Protein AF-C5LPF8-F1 (afdb_monomer_lite)

Foldseek 3Di:
DLLVLVVLLVVLLVLLCVLAPPLLSLLLLLLLLLLLVVCCCVPVVDDDDPVVVVVSVVSVVSNVVSLVVRQVCQVVDPDRHDNVSNVSSSVSSNVSSNSNSVSQSVLLVCLVVVPDPLVVVLVVSVVVNCCCCVPPVQVVQQVDADDDPPRGNDDPVVVVVVCVPDPVVVVVVVVVVVVVSVLSSVLSVCCNVPRSSVSSVVSSVVSVVVVVVVVVD

pLDDT: mean 88.07, std 5.75, range [65.06, 95.81]

InterPro domains:
  IPR009262 Solute carrier family 35 member SLC35F1/F2/F6 [PF06027] (18-142)
  IPR037185 Multidrug transporter EmrE superfamily [SSF103481] (3-69)

Radius of gyration: 18.83 Å; chains: 1; bounding box: 44×42×44 Å

Structure (mmCIF, N/CA/C/O backbone):
data_AF-C5LPF8-F1
#
_entry.id   AF-C5LPF8-F1
#
loop_
_atom_site.group_PDB
_atom_site.id
_atom_site.type_symbol
_atom_site.label_atom_id
_atom_site.label_alt_id
_atom_site.label_comp_id
_atom_site.label_asym_id
_atom_site.label_entity_id
_atom_site.label_seq_id
_atom_site.pdbx_PDB_ins_code
_atom_site.Cartn_x
_atom_site.Cartn_y
_atom_site.Cartn_z
_atom_site.occupancy
_atom_site.B_iso_or_equiv
_atom_site.auth_seq_id
_atom_site.auth_comp_id
_atom_site.auth_asym_id
_atom_site.auth_atom_id
_atom_site.pdbx_PDB_model_num
ATOM 1 N N . MET A 1 1 ? -11.481 -12.524 1.546 1.00 65.06 1 MET A N 1
ATOM 2 C CA . MET A 1 1 ? -12.013 -11.224 1.073 1.00 65.06 1 MET A CA 1
ATOM 3 C C . MET A 1 1 ? -10.963 -10.129 1.206 1.00 65.06 1 MET A C 1
ATOM 5 O O . MET A 1 1 ? -10.699 -9.478 0.208 1.00 65.06 1 MET A O 1
ATOM 9 N N . SER A 1 2 ? -10.314 -9.979 2.368 1.00 78.88 2 SER A N 1
ATOM 10 C CA . SER A 1 2 ? -9.193 -9.042 2.568 1.00 78.88 2 SER A CA 1
ATOM 11 C C . SER A 1 2 ? -8.039 -9.249 1.577 1.00 78.88 2 SER A C 1
ATOM 13 O O . SER A 1 2 ? -7.636 -8.294 0.930 1.00 78.88 2 SER A O 1
ATOM 15 N N . VAL A 1 3 ? -7.625 -10.498 1.331 1.00 85.81 3 VAL A N 1
ATOM 16 C CA . VAL A 1 3 ? -6.571 -10.838 0.344 1.00 85.81 3 VAL A CA 1
ATOM 17 C C . VAL A 1 3 ? -6.866 -10.313 -1.062 1.00 85.81 3 VAL A C 1
ATOM 19 O O . VAL A 1 3 ? -5.977 -9.839 -1.757 1.00 85.81 3 VAL A O 1
ATOM 22 N N . CYS A 1 4 ? -8.124 -10.380 -1.503 1.00 85.69 4 CYS A N 1
ATOM 23 C CA . CYS A 1 4 ? -8.496 -9.887 -2.827 1.00 85.69 4 CYS A CA 1
ATOM 24 C C . CYS A 1 4 ? -8.346 -8.363 -2.905 1.00 85.69 4 CYS A C 1
ATOM 26 O O . CYS A 1 4 ? -7.908 -7.849 -3.929 1.00 85.69 4 CYS A O 1
ATOM 28 N N . PHE A 1 5 ? -8.691 -7.649 -1.829 1.00 87.81 5 PHE A N 1
ATOM 29 C CA . PHE A 1 5 ? -8.489 -6.205 -1.759 1.00 87.81 5 PHE A CA 1
ATOM 30 C C . PHE A 1 5 ? -7.004 -5.844 -1.718 1.00 87.81 5 PHE A C 1
ATOM 32 O O . PHE A 1 5 ? -6.601 -4.949 -2.453 1.00 87.81 5 PHE A O 1
ATOM 39 N N . ASP A 1 6 ? -6.190 -6.572 -0.955 1.00 87.94 6 ASP A N 1
ATOM 40 C CA . ASP A 1 6 ? -4.742 -6.345 -0.902 1.00 87.94 6 ASP A CA 1
ATOM 41 C C . ASP A 1 6 ? -4.089 -6.528 -2.283 1.00 87.94 6 ASP A C 1
ATOM 43 O O . ASP A 1 6 ? -3.411 -5.634 -2.791 1.00 87.94 6 ASP A O 1
ATOM 47 N N . LEU A 1 7 ? -4.389 -7.631 -2.977 1.00 88.06 7 LEU A N 1
ATOM 48 C CA . LEU A 1 7 ? -3.841 -7.911 -4.310 1.00 88.06 7 LEU A CA 1
ATOM 49 C C . LEU A 1 7 ? -4.291 -6.892 -5.365 1.00 88.06 7 LEU A C 1
ATOM 51 O O . LEU A 1 7 ? -3.482 -6.425 -6.166 1.00 88.06 7 LEU A O 1
ATOM 55 N N . VAL A 1 8 ? -5.572 -6.513 -5.376 1.00 90.75 8 VAL A N 1
ATOM 56 C CA . VAL A 1 8 ? -6.082 -5.505 -6.321 1.00 90.75 8 VAL A CA 1
ATOM 57 C C . VAL A 1 8 ? -5.502 -4.126 -6.002 1.00 90.75 8 VAL A C 1
ATOM 59 O O . VAL A 1 8 ? -5.077 -3.403 -6.905 1.00 90.75 8 VAL A O 1
ATOM 62 N N . GLY A 1 9 ? -5.440 -3.766 -4.719 1.00 90.69 9 GLY A N 1
ATOM 63 C CA . GLY A 1 9 ? -4.891 -2.501 -4.250 1.00 90.69 9 GLY A CA 1
ATOM 64 C C . GLY A 1 9 ? -3.405 -2.359 -4.572 1.00 90.69 9 GLY A C 1
ATOM 65 O O . GLY A 1 9 ? -2.981 -1.316 -5.069 1.00 90.69 9 GLY A O 1
ATOM 66 N N . THR A 1 10 ? -2.602 -3.394 -4.338 1.00 90.88 10 THR A N 1
ATOM 67 C CA . THR A 1 10 ? -1.170 -3.404 -4.683 1.00 90.88 10 THR A CA 1
ATOM 68 C C . THR A 1 10 ? -0.942 -3.407 -6.193 1.00 90.88 10 THR A C 1
ATOM 70 O O . THR A 1 10 ? -0.091 -2.660 -6.673 1.00 90.88 10 THR A O 1
ATOM 73 N N . SER A 1 11 ? -1.760 -4.130 -6.963 1.00 90.31 11 SER A N 1
ATOM 74 C CA . SER A 1 11 ? -1.683 -4.126 -8.431 1.00 90.31 11 SER A CA 1
ATOM 75 C C . SER A 1 11 ? -1.967 -2.741 -9.018 1.00 90.31 11 SER A C 1
ATOM 77 O O . SER A 1 11 ? -1.211 -2.250 -9.854 1.00 90.31 11 SER A O 1
ATOM 79 N N . PHE A 1 12 ? -3.018 -2.056 -8.554 1.00 92.19 12 PHE A N 1
ATOM 80 C CA . PHE A 1 12 ? -3.325 -0.696 -9.016 1.00 92.19 12 PHE A CA 1
ATOM 81 C C . PHE A 1 12 ? -2.246 0.310 -8.598 1.00 92.19 12 PHE A C 1
ATOM 83 O O . PHE A 1 12 ? -1.919 1.207 -9.373 1.00 92.19 12 PHE A O 1
ATOM 90 N N . GLN A 1 13 ? -1.647 0.141 -7.413 1.00 92.56 13 GLN A N 1
ATOM 91 C CA . GLN A 1 13 ? -0.487 0.937 -6.998 1.00 92.56 13 GLN A CA 1
ATOM 92 C C . GLN A 1 13 ? 0.707 0.728 -7.933 1.00 92.56 13 GLN A C 1
ATOM 94 O O . GLN A 1 13 ? 1.330 1.709 -8.330 1.00 92.56 13 GLN A O 1
ATOM 99 N N . ALA A 1 14 ? 1.005 -0.521 -8.303 1.00 90.62 14 ALA A N 1
ATOM 100 C CA . ALA A 1 14 ? 2.101 -0.844 -9.212 1.00 90.62 14 ALA A CA 1
ATOM 101 C C . ALA A 1 14 ? 1.888 -0.213 -10.595 1.00 90.62 14 ALA A C 1
ATOM 103 O O . ALA A 1 14 ? 2.786 0.448 -11.111 1.00 90.62 14 ALA A O 1
ATOM 104 N N . VAL A 1 15 ? 0.677 -0.319 -11.154 1.00 90.75 15 VAL A N 1
ATOM 105 C CA . VAL A 1 15 ? 0.322 0.337 -12.424 1.00 90.75 15 VAL A CA 1
ATOM 106 C C . VAL A 1 15 ? 0.439 1.860 -12.308 1.00 90.75 15 VAL A C 1
ATOM 108 O O . VAL A 1 15 ? 1.009 2.504 -13.184 1.00 90.75 15 VAL A O 1
ATOM 111 N N . GLY A 1 16 ? -0.051 2.449 -11.215 1.00 89.19 16 GLY A N 1
ATOM 112 C CA . GLY A 1 16 ? 0.030 3.891 -10.986 1.00 89.19 16 GLY A CA 1
ATOM 113 C C . GLY A 1 16 ? 1.467 4.415 -10.905 1.00 89.19 16 GLY A C 1
ATOM 114 O O . GLY A 1 16 ? 1.767 5.464 -11.477 1.00 89.19 16 GLY A O 1
ATOM 115 N N . LEU A 1 17 ? 2.362 3.663 -10.258 1.00 90.56 17 LEU A N 1
ATOM 116 C CA . LEU A 1 17 ? 3.783 3.994 -10.125 1.00 90.56 17 LEU A CA 1
ATOM 117 C C . LEU A 1 17 ? 4.520 4.028 -11.474 1.00 90.56 17 LEU A C 1
ATOM 119 O O . LEU A 1 17 ? 5.455 4.802 -11.626 1.00 90.56 17 LEU A O 1
ATOM 123 N N . VAL A 1 18 ? 4.098 3.237 -12.466 1.00 89.25 18 VAL A N 1
ATOM 124 C CA . VAL A 1 18 ? 4.723 3.245 -13.804 1.00 89.25 18 VAL A CA 1
ATOM 125 C C . VAL A 1 18 ? 4.490 4.571 -14.535 1.00 89.25 18 VAL A C 1
ATOM 127 O O . VAL A 1 18 ? 5.350 5.014 -15.292 1.00 89.25 18 VAL A O 1
ATOM 130 N N . TYR A 1 19 ? 3.349 5.221 -14.296 1.00 87.75 19 TYR A N 1
ATOM 131 C CA . TYR A 1 19 ? 2.957 6.459 -14.981 1.00 87.75 19 TYR A CA 1
ATOM 132 C C . TYR A 1 19 ? 3.150 7.721 -14.138 1.00 87.75 19 TYR A C 1
ATOM 134 O O . TYR A 1 19 ? 2.775 8.815 -14.567 1.00 87.75 19 TYR A O 1
ATOM 142 N N . THR A 1 20 ? 3.687 7.588 -12.922 1.00 88.38 20 THR A N 1
ATOM 143 C CA . THR A 1 20 ? 3.900 8.724 -12.029 1.00 88.38 20 THR A CA 1
ATOM 144 C C . THR A 1 20 ? 5.276 8.705 -11.377 1.00 88.38 20 THR A C 1
ATOM 146 O O . THR A 1 20 ? 5.862 7.653 -11.140 1.00 88.38 20 THR A O 1
ATOM 149 N N . PRO A 1 21 ? 5.799 9.884 -11.023 1.00 86.69 21 PRO A N 1
ATOM 150 C CA . PRO A 1 21 ? 7.027 9.983 -10.252 1.00 86.69 21 PRO A CA 1
ATOM 151 C C . PRO A 1 21 ? 6.873 9.349 -8.869 1.00 86.69 21 PRO A C 1
ATOM 153 O O . PRO A 1 21 ? 5.843 9.508 -8.207 1.00 86.69 21 PRO A O 1
ATOM 156 N N . VAL A 1 22 ? 7.946 8.721 -8.386 1.00 87.19 22 VAL A N 1
ATOM 157 C CA . VAL A 1 22 ? 7.983 8.025 -7.088 1.00 87.19 22 VAL A CA 1
ATOM 158 C C . VAL A 1 22 ? 7.575 8.943 -5.926 1.00 87.19 22 VAL A C 1
ATOM 160 O O . VAL A 1 22 ? 6.850 8.517 -5.028 1.00 87.19 22 VAL A O 1
ATOM 163 N N . SER A 1 23 ? 7.990 10.213 -5.946 1.00 85.88 23 SER A N 1
ATOM 164 C CA . SER A 1 23 ? 7.638 11.196 -4.912 1.00 85.88 23 SER A CA 1
ATOM 165 C C . SER A 1 23 ? 6.132 11.477 -4.865 1.00 85.88 23 SER A C 1
ATOM 167 O O . SER A 1 23 ? 5.531 11.451 -3.791 1.00 85.88 23 SER A O 1
ATOM 169 N N . VAL A 1 24 ? 5.501 11.671 -6.027 1.00 87.88 24 VAL A N 1
ATOM 170 C CA . VAL A 1 24 ? 4.052 11.896 -6.156 1.00 87.88 24 VAL A CA 1
ATOM 171 C C . VAL A 1 24 ? 3.285 10.652 -5.717 1.00 87.88 24 VAL A C 1
ATOM 173 O O . VAL A 1 24 ? 2.337 10.763 -4.941 1.00 87.88 24 VAL A O 1
ATOM 176 N N . PHE A 1 25 ? 3.732 9.464 -6.136 1.00 89.75 25 PHE A N 1
ATOM 177 C CA . PHE A 1 25 ? 3.165 8.191 -5.697 1.00 89.75 25 PHE A CA 1
ATOM 178 C C . PHE A 1 25 ? 3.147 8.069 -4.169 1.00 89.75 25 PHE A C 1
ATOM 180 O O . PHE A 1 25 ? 2.096 7.825 -3.574 1.00 89.75 25 PHE A O 1
ATOM 187 N N . GLN A 1 26 ? 4.288 8.297 -3.514 1.00 89.19 26 GLN A N 1
ATOM 188 C CA . GLN A 1 26 ? 4.397 8.191 -2.058 1.00 89.19 26 GLN A CA 1
ATOM 189 C C . GLN A 1 26 ? 3.502 9.199 -1.327 1.00 89.19 26 GLN A C 1
ATOM 191 O O . GLN A 1 26 ? 2.881 8.848 -0.322 1.00 89.19 26 GLN A O 1
ATOM 196 N N . MET A 1 27 ? 3.400 10.431 -1.833 1.00 89.12 27 MET A N 1
ATOM 197 C CA . MET A 1 27 ? 2.538 11.466 -1.256 1.00 89.12 27 MET A CA 1
ATOM 198 C C . MET A 1 27 ? 1.049 11.137 -1.415 1.00 89.12 27 MET A C 1
ATOM 200 O O . MET A 1 27 ? 0.280 11.271 -0.462 1.00 89.12 27 MET A O 1
ATOM 204 N N . LEU A 1 28 ? 0.633 10.655 -2.589 1.00 91.19 28 LEU A N 1
ATOM 205 C CA . LEU A 1 28 ? -0.766 10.323 -2.865 1.00 91.19 28 LEU A CA 1
ATOM 206 C C . LEU A 1 28 ? -1.257 9.088 -2.105 1.00 91.19 28 LEU A C 1
ATOM 208 O O . LEU A 1 28 ? -2.458 8.992 -1.832 1.00 91.19 28 LEU A O 1
ATOM 212 N N . LYS A 1 29 ? -0.359 8.195 -1.669 1.00 89.94 29 LYS A N 1
ATOM 213 C CA . LYS A 1 29 ? -0.711 7.121 -0.723 1.00 89.94 29 LYS A CA 1
ATOM 214 C C . LYS A 1 29 ? -1.290 7.653 0.592 1.00 89.94 29 LYS A C 1
ATOM 216 O O . LYS A 1 29 ? -2.126 6.984 1.186 1.00 89.94 29 LYS A O 1
ATOM 221 N N . GLY A 1 30 ? -0.968 8.887 0.993 1.00 89.44 30 GLY A N 1
ATOM 222 C CA . GLY A 1 30 ? -1.588 9.544 2.152 1.00 89.44 30 GLY A CA 1
ATOM 223 C C . GLY A 1 30 ? -3.107 9.756 2.028 1.00 89.44 30 GLY A C 1
ATOM 224 O O . GLY A 1 30 ? -3.789 9.946 3.035 1.00 89.44 30 GLY A O 1
ATOM 225 N N . SER A 1 31 ? -3.675 9.665 0.816 1.00 91.94 31 SER A N 1
ATOM 226 C CA . SER A 1 31 ? -5.131 9.738 0.603 1.00 91.94 31 SER A CA 1
ATOM 227 C C . SER A 1 31 ? -5.911 8.593 1.240 1.00 91.94 31 SER A C 1
ATOM 229 O O . SER A 1 31 ? -7.107 8.744 1.501 1.00 91.94 31 SER A O 1
ATOM 231 N N . ILE A 1 32 ? -5.236 7.497 1.599 1.00 93.19 32 ILE A N 1
ATOM 232 C CA . ILE A 1 32 ? -5.843 6.377 2.315 1.00 93.19 32 ILE A CA 1
ATOM 233 C C . ILE A 1 32 ? -6.496 6.799 3.639 1.00 93.19 32 ILE A C 1
ATOM 235 O O . ILE A 1 32 ? -7.526 6.236 4.003 1.00 93.19 32 ILE A O 1
ATOM 239 N N . ILE A 1 33 ? -5.981 7.835 4.321 1.00 92.19 33 ILE A N 1
ATOM 240 C CA . ILE A 1 33 ? -6.572 8.366 5.565 1.00 92.19 33 ILE A CA 1
ATOM 241 C C . ILE A 1 33 ? -8.001 8.865 5.320 1.00 92.19 33 ILE A C 1
ATOM 243 O O . ILE A 1 33 ? -8.894 8.611 6.128 1.00 92.19 33 ILE A O 1
ATOM 247 N N . VAL A 1 34 ? -8.229 9.564 4.204 1.00 93.12 34 VAL A N 1
ATOM 248 C CA . VAL A 1 34 ? -9.532 10.158 3.870 1.00 93.12 34 VAL A CA 1
ATOM 249 C C . VAL A 1 34 ? -10.565 9.055 3.647 1.00 93.12 34 VAL A C 1
ATOM 251 O O . VAL A 1 34 ? -11.649 9.084 4.232 1.00 93.12 34 VAL A O 1
ATOM 254 N N . PHE A 1 35 ? -10.207 8.048 2.849 1.00 93.94 35 PHE A N 1
ATOM 255 C CA . PHE A 1 35 ? -11.096 6.927 2.550 1.00 93.94 35 PHE A CA 1
ATOM 256 C C . PHE A 1 35 ? -11.311 6.020 3.764 1.00 93.94 35 PHE A C 1
ATOM 258 O O . PHE A 1 35 ? -12.444 5.631 4.032 1.00 93.94 35 PHE A O 1
ATOM 265 N N . SER A 1 36 ? -10.262 5.747 4.543 1.00 92.56 36 SER A N 1
ATOM 266 C CA . SER A 1 36 ? -10.343 4.961 5.779 1.00 92.56 36 SER A CA 1
ATOM 267 C C . SER A 1 36 ? -11.268 5.622 6.802 1.00 92.56 36 SER A C 1
ATOM 269 O O . SER A 1 36 ? -12.141 4.959 7.364 1.00 92.56 36 SER A O 1
ATOM 271 N N . ALA A 1 37 ? -11.166 6.944 6.985 1.00 91.62 37 ALA A N 1
ATOM 272 C CA . ALA A 1 37 ? -12.064 7.701 7.854 1.00 91.62 37 ALA A CA 1
ATOM 273 C C . ALA A 1 37 ? -13.527 7.627 7.380 1.00 91.62 37 ALA A C 1
ATOM 275 O O . ALA A 1 37 ? -14.413 7.312 8.177 1.00 91.62 37 ALA A O 1
ATOM 276 N N . ALA A 1 38 ? -13.783 7.856 6.087 1.00 92.00 38 ALA A N 1
ATOM 277 C CA . ALA A 1 38 ? -15.131 7.802 5.522 1.00 92.00 38 ALA A CA 1
ATOM 278 C C . ALA A 1 38 ? -15.764 6.404 5.653 1.00 92.00 38 ALA A C 1
ATOM 280 O O . ALA A 1 38 ? -16.876 6.265 6.167 1.00 92.00 38 ALA A O 1
ATOM 281 N N . LEU A 1 39 ? -15.038 5.358 5.251 1.00 91.62 39 LEU A N 1
ATOM 282 C CA . LEU A 1 39 ? -15.508 3.973 5.310 1.00 91.62 39 LEU A CA 1
ATOM 283 C C . LEU A 1 39 ? -15.703 3.496 6.756 1.00 91.62 39 LEU A C 1
ATOM 285 O O . LEU A 1 39 ? -16.691 2.824 7.045 1.00 91.62 39 LEU A O 1
ATOM 289 N N . SER A 1 40 ? -14.840 3.903 7.690 1.00 89.12 40 SER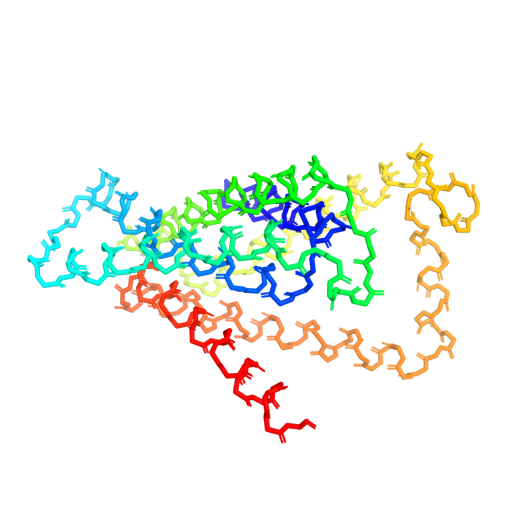 A N 1
ATOM 290 C CA . SER A 1 40 ? -14.989 3.574 9.115 1.00 89.12 40 SER A CA 1
ATOM 291 C C . SER A 1 40 ? -16.251 4.184 9.739 1.00 89.12 40 SER A C 1
ATOM 293 O O . SER A 1 40 ? -16.882 3.568 10.601 1.00 89.12 40 SER A O 1
ATOM 295 N N . VAL A 1 41 ? -16.656 5.388 9.318 1.00 89.44 41 VAL A N 1
ATOM 296 C CA . VAL A 1 41 ? -17.910 6.009 9.781 1.00 89.44 41 VAL A CA 1
ATOM 297 C C . VAL A 1 41 ? -19.126 5.284 9.201 1.00 89.44 41 VAL A C 1
ATOM 299 O O . VAL A 1 41 ? -20.094 5.055 9.924 1.00 89.44 41 VAL A O 1
ATOM 302 N N . ILE A 1 42 ? -19.075 4.889 7.926 1.00 89.81 42 ILE A N 1
ATOM 303 C CA . ILE A 1 42 ? -20.196 4.236 7.234 1.00 89.81 42 ILE A CA 1
ATOM 304 C C . ILE A 1 42 ? -20.389 2.789 7.715 1.00 89.81 42 ILE A C 1
ATOM 306 O O . ILE A 1 42 ? -21.494 2.417 8.108 1.00 89.81 42 ILE A O 1
ATOM 310 N N . PHE A 1 43 ? -19.327 1.978 7.712 1.00 88.31 43 PHE A N 1
ATOM 311 C CA . PHE A 1 43 ? -19.410 0.536 7.972 1.00 88.31 43 PHE A CA 1
ATOM 312 C C . PHE A 1 43 ? -19.317 0.179 9.457 1.00 88.31 43 PHE A C 1
ATOM 314 O O . PHE A 1 43 ? -20.096 -0.642 9.937 1.00 88.31 43 PHE A O 1
ATOM 321 N N . LEU A 1 44 ? -18.408 0.812 10.208 1.00 85.94 44 LEU A N 1
ATOM 322 C CA . LEU A 1 44 ? -18.202 0.516 11.636 1.00 85.94 44 LEU A CA 1
ATOM 323 C C . LEU A 1 44 ? -19.008 1.448 12.554 1.00 85.94 44 LEU A C 1
ATOM 325 O O . LEU A 1 44 ? -18.959 1.299 13.775 1.00 85.94 44 LEU A O 1
ATOM 329 N N . LYS A 1 45 ? -19.754 2.412 11.989 1.00 85.12 45 LYS A N 1
ATOM 330 C CA . LYS A 1 45 ? -20.577 3.394 12.723 1.00 85.12 45 LYS A CA 1
ATOM 331 C C . LYS A 1 45 ? -19.802 4.141 13.819 1.00 85.12 45 LYS A C 1
ATOM 333 O O . LYS A 1 45 ? -20.372 4.530 14.843 1.00 85.12 45 LYS A O 1
ATOM 338 N N . ARG A 1 46 ? -18.495 4.362 13.623 1.00 79.50 46 ARG A N 1
ATOM 339 C CA . ARG A 1 46 ? -17.669 5.119 14.575 1.00 79.50 46 ARG A CA 1
ATOM 340 C C . ARG A 1 46 ? -18.126 6.577 14.644 1.00 79.50 46 ARG A C 1
ATOM 342 O O . ARG A 1 46 ? -18.340 7.230 13.627 1.00 79.50 46 ARG A O 1
ATOM 349 N N . LYS A 1 47 ? -18.187 7.123 15.861 1.00 81.06 47 LYS A N 1
ATOM 350 C CA . LYS A 1 47 ? -18.376 8.563 16.082 1.00 81.06 47 LYS A CA 1
ATOM 351 C C . LYS A 1 47 ? -17.027 9.273 15.964 1.00 81.06 47 LYS A C 1
ATOM 353 O O . LYS A 1 47 ? -16.153 9.078 16.805 1.00 81.06 47 LYS A O 1
ATOM 358 N N . MET A 1 48 ? -16.854 10.094 14.929 1.00 78.44 48 MET A N 1
ATOM 359 C CA . MET A 1 48 ? -15.687 10.970 14.787 1.00 78.44 48 MET A CA 1
ATOM 360 C C . MET A 1 48 ? -15.989 12.355 15.361 1.00 78.44 48 MET A C 1
ATOM 362 O O . MET A 1 48 ? -16.987 12.979 15.007 1.00 78.44 48 MET A O 1
ATOM 366 N N . TYR A 1 49 ? -15.113 12.843 16.239 1.00 82.62 49 TYR A N 1
ATOM 367 C CA . TYR A 1 49 ? -15.207 14.196 16.783 1.00 82.62 49 TYR A CA 1
ATOM 368 C C . TYR A 1 49 ? -14.935 15.249 15.701 1.00 82.62 49 TYR A C 1
ATOM 370 O O . TYR A 1 49 ? -14.203 15.006 14.740 1.00 82.62 49 TYR A O 1
ATOM 378 N N . ARG A 1 50 ? -15.483 16.455 15.891 1.00 82.19 50 ARG A N 1
ATOM 379 C CA . ARG A 1 50 ? -15.357 17.583 14.948 1.00 82.19 50 ARG A CA 1
ATOM 380 C C . ARG A 1 50 ? -13.895 17.949 14.644 1.00 82.19 50 ARG A C 1
ATOM 382 O O . ARG A 1 50 ? -13.586 18.331 13.521 1.00 82.19 50 ARG A O 1
ATOM 389 N N . ASN A 1 51 ? -12.993 17.740 15.603 1.00 86.06 51 ASN A N 1
ATOM 390 C CA . ASN A 1 51 ? -11.556 17.977 15.437 1.00 86.06 51 ASN A CA 1
ATOM 391 C C . ASN A 1 51 ? -10.903 16.995 14.447 1.00 86.06 51 ASN A C 1
ATOM 393 O O . ASN A 1 51 ? -10.007 17.383 13.705 1.00 86.06 51 ASN A O 1
ATOM 397 N N . HIS A 1 52 ? -11.369 15.742 14.382 1.00 86.62 52 HIS A N 1
ATOM 398 C CA . HIS A 1 52 ? -10.821 14.749 13.450 1.00 86.62 52 HIS A CA 1
ATOM 399 C C . HIS A 1 52 ? -11.190 15.077 11.999 1.00 86.62 52 HIS A C 1
ATOM 401 O O . HIS A 1 52 ? -10.366 14.927 11.103 1.00 86.62 52 HIS A O 1
ATOM 407 N N . TRP A 1 53 ? -12.401 15.594 11.775 1.00 86.69 53 TRP A N 1
ATOM 408 C CA . TRP A 1 53 ? -12.827 16.072 10.458 1.00 86.69 53 TRP A CA 1
ATOM 409 C C . TRP A 1 53 ? -11.980 17.242 9.953 1.00 86.69 53 TRP A C 1
ATOM 411 O O . TRP A 1 53 ? -11.701 17.307 8.760 1.00 86.69 53 TRP A O 1
ATOM 421 N N . GLY A 1 54 ? -11.510 18.115 10.851 1.00 90.00 54 GLY A N 1
ATOM 422 C CA . GLY A 1 54 ? -10.547 19.162 10.502 1.00 90.00 54 GLY A CA 1
ATOM 423 C C . GLY A 1 54 ? -9.270 18.590 9.878 1.00 90.00 54 GLY A C 1
ATOM 424 O O . GLY A 1 54 ? -8.849 19.048 8.820 1.00 90.00 54 GLY A O 1
ATOM 425 N N . GLY A 1 55 ? -8.710 17.530 10.473 1.00 88.69 55 GLY A N 1
ATOM 426 C CA . GLY A 1 55 ? -7.545 16.828 9.923 1.00 88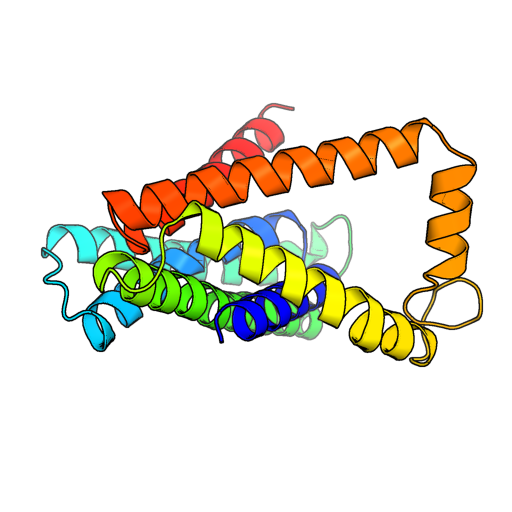.69 55 GLY A CA 1
ATOM 427 C C . GLY A 1 55 ? -7.813 16.216 8.545 1.00 88.69 55 GLY A C 1
ATOM 428 O O . GLY A 1 55 ? -7.019 16.402 7.628 1.00 88.69 55 GLY A O 1
ATOM 429 N N . VAL A 1 56 ? -8.966 15.562 8.366 1.00 89.88 56 VAL A N 1
ATOM 430 C CA . VAL A 1 56 ? -9.355 14.969 7.073 1.00 89.88 56 VAL A CA 1
ATOM 431 C C . VAL A 1 56 ? -9.472 16.037 5.978 1.00 89.88 56 VAL A C 1
ATOM 433 O O . VAL A 1 56 ? -8.979 15.828 4.872 1.00 89.88 56 VAL A O 1
ATOM 436 N N . ILE A 1 57 ? -10.061 17.199 6.277 1.00 91.69 57 ILE A N 1
ATOM 437 C CA . ILE A 1 57 ? -10.174 18.312 5.318 1.00 91.69 57 ILE A CA 1
ATOM 438 C C . ILE A 1 57 ? -8.789 18.838 4.923 1.00 91.69 57 ILE A C 1
ATOM 440 O O . ILE A 1 57 ? -8.530 19.052 3.739 1.00 91.69 57 ILE A O 1
ATOM 444 N N . ILE A 1 58 ? -7.881 18.997 5.889 1.00 92.19 58 ILE A N 1
ATOM 445 C CA . ILE A 1 58 ? -6.498 19.413 5.617 1.00 92.19 58 ILE A CA 1
ATOM 446 C C . ILE A 1 58 ? -5.799 18.397 4.701 1.00 92.19 58 ILE A C 1
ATOM 448 O O . ILE A 1 58 ? -5.147 18.802 3.738 1.00 92.19 58 ILE A O 1
ATOM 452 N N . CYS A 1 59 ? -5.981 17.092 4.934 1.00 90.81 59 CYS A N 1
ATOM 453 C CA . CYS A 1 59 ? -5.450 16.050 4.051 1.00 90.81 59 CYS A CA 1
ATOM 454 C C . CYS A 1 59 ? -5.984 16.185 2.618 1.00 90.81 59 CYS A C 1
ATOM 456 O O . CYS A 1 59 ? -5.203 16.110 1.675 1.00 90.81 59 CYS A O 1
ATOM 458 N N . VAL A 1 60 ? -7.286 16.433 2.435 1.00 92.56 60 VAL A N 1
ATOM 459 C CA . VAL A 1 60 ? -7.885 16.623 1.099 1.00 92.56 60 VAL A CA 1
ATOM 460 C C . VAL A 1 60 ? -7.273 17.825 0.373 1.00 92.56 60 VAL A C 1
ATOM 462 O O . VAL A 1 60 ? -6.941 17.722 -0.811 1.00 92.56 60 VAL A O 1
ATOM 465 N N . ILE A 1 61 ? -7.068 18.945 1.074 1.00 94.06 61 ILE A N 1
ATOM 466 C CA . ILE A 1 61 ? -6.422 20.138 0.505 1.00 94.06 61 ILE A CA 1
ATOM 467 C C . ILE A 1 61 ? -4.980 19.817 0.090 1.00 94.06 61 ILE A C 1
ATOM 469 O O . ILE A 1 61 ? -4.585 20.118 -1.036 1.00 94.06 61 ILE A O 1
ATOM 473 N N . ALA A 1 62 ? -4.211 19.157 0.962 1.00 91.12 62 ALA A N 1
ATOM 474 C CA . ALA A 1 62 ? -2.829 18.779 0.677 1.00 91.12 62 ALA A CA 1
ATOM 475 C C . ALA A 1 62 ? -2.722 17.851 -0.545 1.00 91.12 62 ALA A C 1
ATOM 477 O O . ALA A 1 62 ? -1.902 18.084 -1.429 1.00 91.12 62 ALA A O 1
ATOM 478 N N . LEU A 1 63 ? -3.588 16.841 -0.646 1.00 90.38 63 LEU A N 1
ATOM 479 C CA . LEU A 1 63 ? -3.606 15.904 -1.775 1.00 90.38 63 LEU A CA 1
ATOM 480 C C . LEU A 1 63 ? -3.994 16.586 -3.089 1.00 90.38 63 LEU A C 1
ATOM 482 O O . LEU A 1 63 ? -3.416 16.284 -4.131 1.00 90.38 63 LEU A O 1
ATOM 486 N N . SER A 1 64 ? -4.925 17.541 -3.036 1.00 91.44 64 SER A N 1
ATOM 487 C CA . SER A 1 64 ? -5.313 18.344 -4.202 1.00 91.44 64 SER A CA 1
ATOM 488 C C . SER A 1 64 ? -4.149 19.211 -4.693 1.00 91.44 64 SER A C 1
ATOM 490 O O . SER A 1 64 ? -3.927 19.331 -5.901 1.00 91.44 64 SER A O 1
ATOM 492 N N . LEU A 1 65 ? -3.365 19.769 -3.763 1.00 91.50 65 LEU A N 1
ATOM 493 C CA . LEU A 1 65 ? -2.159 20.532 -4.076 1.00 91.50 65 LEU A CA 1
ATOM 494 C C . LEU A 1 65 ? -1.078 19.644 -4.710 1.00 91.50 65 LEU A C 1
ATOM 496 O O . LEU A 1 65 ? -0.523 20.021 -5.736 1.00 91.50 65 LEU A O 1
ATOM 500 N N . VAL A 1 66 ? -0.819 18.461 -4.141 1.00 89.94 66 VAL A N 1
ATOM 501 C CA . VAL A 1 66 ? 0.156 17.486 -4.669 1.00 89.94 66 VAL A CA 1
ATOM 502 C C . VAL A 1 66 ? -0.239 17.002 -6.067 1.00 89.94 66 VAL A C 1
ATOM 504 O O . VAL A 1 66 ? 0.597 16.941 -6.968 1.00 89.94 66 VAL A O 1
ATOM 507 N N . GLY A 1 67 ? -1.521 16.689 -6.281 1.00 87.62 67 GLY A N 1
ATOM 508 C CA . GLY A 1 67 ? -2.027 16.310 -7.600 1.00 87.62 67 GLY A CA 1
ATOM 509 C C . GLY A 1 67 ? -1.836 17.433 -8.619 1.00 87.62 67 GLY A C 1
ATOM 510 O O . GLY A 1 67 ? -1.318 17.199 -9.708 1.00 87.62 67 GLY A O 1
ATOM 511 N N . SER A 1 68 ? -2.158 18.671 -8.239 1.00 89.06 68 SER A N 1
ATOM 512 C CA . SER A 1 68 ? -1.978 19.837 -9.111 1.00 89.06 68 SER A CA 1
ATOM 513 C C . SER A 1 68 ? -0.501 20.085 -9.427 1.00 89.06 68 SER A C 1
ATOM 515 O O . SER A 1 68 ? -0.139 20.206 -10.596 1.00 89.06 68 SER A O 1
ATOM 517 N N . SER A 1 69 ? 0.376 20.098 -8.418 1.00 88.00 69 SER A N 1
ATOM 518 C CA . SER A 1 69 ? 1.809 20.355 -8.609 1.00 88.00 69 SER A CA 1
ATOM 519 C C . SER A 1 69 ? 2.468 19.312 -9.508 1.00 88.00 69 SER A C 1
ATOM 521 O O . SER A 1 69 ? 3.295 19.667 -10.342 1.00 88.00 69 SER A O 1
ATOM 523 N N . SER A 1 70 ? 2.039 18.049 -9.434 1.00 85.50 70 SER A N 1
ATOM 524 C CA . SER A 1 70 ? 2.549 16.995 -10.317 1.00 85.50 70 SER A CA 1
ATOM 525 C C . SER A 1 70 ? 2.249 17.239 -11.805 1.00 85.50 70 SER A C 1
ATOM 527 O O . SER A 1 70 ? 3.033 16.834 -12.663 1.00 85.50 70 SER A O 1
ATOM 529 N N . ILE A 1 71 ? 1.151 17.940 -12.118 1.00 85.44 71 ILE A N 1
ATOM 530 C CA . ILE A 1 71 ? 0.750 18.310 -13.484 1.00 85.44 71 ILE A CA 1
ATOM 531 C C . ILE A 1 71 ? 1.405 19.628 -13.922 1.00 85.44 71 ILE A C 1
ATOM 533 O O . ILE A 1 71 ? 1.608 19.831 -15.114 1.00 85.44 71 ILE A O 1
ATOM 537 N N . PHE A 1 72 ? 1.767 20.520 -13.001 1.00 84.38 72 PHE A N 1
ATOM 538 C CA . PHE A 1 72 ? 2.476 21.757 -13.350 1.00 84.38 72 PHE A CA 1
ATOM 539 C C . PHE A 1 72 ? 3.990 21.560 -13.484 1.00 84.38 72 PHE A C 1
ATOM 541 O O . PHE A 1 72 ? 4.610 22.141 -14.366 1.00 84.38 72 PHE A O 1
ATOM 548 N N . SER A 1 73 ? 4.599 20.716 -12.652 1.00 79.94 73 SER A N 1
ATOM 549 C CA . SER A 1 73 ? 6.056 20.530 -12.584 1.00 79.94 73 SER A CA 1
ATOM 550 C C . SER A 1 73 ? 6.570 19.380 -13.455 1.00 79.94 73 SER A C 1
ATOM 552 O O . SER A 1 73 ? 7.551 18.730 -13.108 1.00 79.94 73 SER A O 1
ATOM 554 N N . ARG A 1 74 ? 5.904 19.088 -14.576 1.00 73.25 74 ARG A N 1
ATOM 555 C CA . ARG A 1 74 ? 6.180 17.908 -15.421 1.00 73.25 74 ARG A CA 1
ATOM 556 C C . ARG A 1 74 ? 7.519 17.999 -16.140 1.00 73.25 74 ARG A C 1
ATOM 558 O O . ARG A 1 74 ? 8.239 17.010 -16.197 1.00 73.25 74 ARG A O 1
ATOM 565 N N . ASP A 1 75 ? 7.848 19.187 -16.639 1.00 71.19 75 ASP A N 1
ATOM 566 C CA . ASP A 1 75 ? 9.075 19.435 -17.408 1.00 71.19 75 ASP A CA 1
ATOM 567 C C . ASP A 1 75 ? 10.329 19.447 -16.524 1.00 71.19 75 ASP A C 1
ATOM 569 O O . ASP A 1 75 ? 11.446 19.308 -17.012 1.00 71.19 75 ASP A O 1
ATOM 573 N N . SER A 1 76 ? 10.156 19.594 -15.209 1.00 68.69 76 SER A N 1
ATOM 574 C CA . SER A 1 76 ? 11.247 19.616 -14.230 1.00 68.69 76 SER A CA 1
ATOM 575 C C . SER A 1 76 ? 11.609 18.228 -13.692 1.00 68.69 76 SER A C 1
ATOM 577 O O . SER A 1 76 ? 12.441 18.122 -12.793 1.00 68.69 76 SER A O 1
ATOM 579 N N . GLN A 1 77 ? 10.967 17.166 -14.184 1.00 70.38 77 GLN A N 1
ATOM 580 C CA . GLN A 1 77 ? 11.162 15.814 -13.667 1.00 70.38 77 GLN A CA 1
ATOM 581 C C . GLN A 1 77 ? 12.220 15.054 -14.460 1.00 70.38 77 GLN A C 1
ATOM 583 O O . GLN A 1 77 ? 12.311 15.181 -15.677 1.00 70.38 77 GLN A O 1
ATOM 588 N N . ALA A 1 78 ? 12.980 14.203 -13.766 1.00 69.25 78 ALA A N 1
ATOM 589 C CA . ALA A 1 78 ? 14.010 13.362 -14.378 1.00 69.25 78 ALA A CA 1
ATOM 590 C C . ALA A 1 78 ? 13.451 12.393 -15.440 1.00 69.25 78 ALA A C 1
ATOM 592 O O . ALA A 1 78 ? 14.181 11.965 -16.330 1.00 69.25 78 ALA A O 1
ATOM 593 N N . VAL A 1 79 ? 12.160 12.058 -15.347 1.00 74.00 79 VAL A N 1
ATOM 594 C CA . VAL A 1 79 ? 11.430 11.244 -16.322 1.00 74.00 79 VAL A CA 1
ATOM 595 C C . VAL A 1 79 ? 10.287 12.082 -16.885 1.00 74.00 79 VAL A C 1
ATOM 597 O O . VAL A 1 79 ? 9.413 12.530 -16.141 1.00 74.00 79 VAL A O 1
ATOM 600 N N . SER A 1 80 ? 10.295 12.303 -18.199 1.00 74.69 80 SER A N 1
ATOM 601 C CA . SER A 1 80 ? 9.254 13.065 -18.887 1.00 74.69 80 SER A CA 1
ATOM 602 C C . SER A 1 80 ? 8.012 12.199 -19.097 1.00 74.69 80 SER A C 1
ATOM 604 O O . SER A 1 80 ? 8.029 11.270 -19.899 1.00 74.69 80 SER A O 1
ATOM 606 N N . PHE A 1 81 ? 6.925 12.526 -18.400 1.00 80.56 81 PHE A N 1
ATOM 607 C CA . PHE A 1 81 ? 5.619 11.885 -18.572 1.00 80.56 81 PHE A CA 1
ATOM 608 C C . PHE A 1 81 ? 4.634 12.830 -19.275 1.00 80.56 81 PHE A C 1
ATOM 610 O O . PHE A 1 81 ? 4.526 14.011 -18.918 1.00 80.56 81 PHE A O 1
ATOM 617 N N . SER A 1 82 ? 3.832 12.317 -20.208 1.00 86.75 82 SER A N 1
ATOM 618 C CA . SER A 1 82 ? 2.787 13.074 -20.914 1.00 86.75 82 SER A CA 1
ATOM 619 C C . SER A 1 82 ? 1.583 13.381 -20.030 1.00 86.75 82 SER A C 1
ATOM 621 O O . SER A 1 82 ? 1.240 12.585 -19.150 1.00 86.75 82 SER A O 1
ATOM 623 N N . ALA A 1 83 ? 0.931 14.537 -20.261 1.00 85.62 83 ALA A N 1
ATOM 624 C CA . ALA A 1 83 ? -0.241 15.053 -19.533 1.00 85.62 83 ALA A CA 1
ATOM 625 C C . ALA A 1 83 ? -1.168 13.949 -19.006 1.00 85.62 83 ALA A C 1
ATOM 627 O O . ALA A 1 83 ? -1.363 13.801 -17.795 1.00 85.62 83 ALA A O 1
ATOM 628 N N . GLY A 1 84 ? -1.654 13.145 -19.952 1.00 88.19 84 GLY A N 1
ATOM 629 C CA . GLY A 1 84 ? -2.588 12.056 -19.716 1.00 88.19 84 GLY A CA 1
ATOM 630 C C . GLY A 1 84 ? -2.017 10.885 -18.918 1.00 88.19 84 GLY A C 1
ATOM 631 O O . GLY A 1 84 ? -2.763 10.290 -18.150 1.00 88.19 84 GLY A O 1
ATOM 632 N N . GLU A 1 85 ? -0.723 10.574 -19.024 1.00 89.25 85 GLU A N 1
ATOM 633 C CA . GLU A 1 85 ? -0.098 9.461 -18.291 1.00 89.25 85 GLU A CA 1
ATOM 634 C C . GLU A 1 85 ? -0.095 9.734 -16.788 1.00 89.25 85 GLU A C 1
ATOM 636 O O . GLU A 1 85 ? -0.608 8.928 -16.018 1.00 89.25 85 GLU A O 1
ATOM 641 N N . VAL A 1 86 ? 0.365 10.919 -16.373 1.00 90.00 86 VAL A N 1
ATOM 642 C CA . VAL A 1 86 ? 0.363 11.308 -14.949 1.00 90.00 86 VAL A CA 1
ATOM 643 C C . VAL A 1 86 ? -1.053 11.332 -14.390 1.00 90.00 86 VAL A C 1
ATOM 645 O O . VAL A 1 86 ? -1.281 10.808 -13.307 1.00 90.00 86 VAL A O 1
ATOM 648 N N . ILE A 1 87 ? -2.023 11.886 -15.126 1.00 91.44 87 ILE A N 1
ATOM 649 C CA . ILE A 1 87 ? -3.427 11.896 -14.685 1.00 91.44 87 ILE A CA 1
ATOM 650 C C . ILE A 1 87 ? -3.940 10.462 -14.519 1.00 91.44 87 ILE A C 1
ATOM 652 O O . ILE A 1 87 ? -4.538 10.137 -13.496 1.00 91.44 87 ILE A O 1
ATOM 656 N N . THR A 1 88 ? -3.653 9.590 -15.486 1.00 92.94 88 THR A N 1
ATOM 657 C CA . THR A 1 88 ? -4.037 8.175 -15.433 1.00 92.94 88 THR A CA 1
ATOM 658 C C . THR A 1 88 ? -3.404 7.480 -14.228 1.00 92.94 88 THR A C 1
ATOM 660 O O . THR A 1 88 ? -4.101 6.795 -13.480 1.00 92.94 88 THR A O 1
ATOM 663 N N . GLY A 1 89 ? -2.113 7.706 -13.971 1.00 92.69 89 GLY A N 1
ATOM 664 C CA . GLY A 1 89 ? -1.426 7.148 -12.810 1.00 92.69 89 GLY A CA 1
ATOM 665 C C . GLY A 1 89 ? -1.999 7.652 -11.484 1.00 92.69 89 GLY A C 1
ATOM 666 O O . GLY A 1 89 ? -2.253 6.847 -10.590 1.00 92.69 89 GLY A O 1
ATOM 667 N N . ILE A 1 90 ? -2.313 8.948 -11.373 1.00 93.19 90 ILE A N 1
ATOM 668 C CA . ILE A 1 90 ? -2.995 9.522 -10.200 1.00 93.19 90 ILE A CA 1
ATOM 669 C C . ILE A 1 90 ? -4.354 8.849 -9.976 1.00 93.19 90 ILE A C 1
ATOM 671 O O . ILE A 1 90 ? -4.671 8.482 -8.844 1.00 93.19 90 ILE A O 1
ATOM 675 N N . CYS A 1 91 ? -5.146 8.639 -11.033 1.00 93.94 91 CYS A N 1
ATOM 676 C CA . CYS A 1 91 ? -6.427 7.939 -10.936 1.00 93.94 91 CYS A CA 1
ATOM 677 C C . CYS A 1 91 ? -6.263 6.507 -10.408 1.00 93.94 91 CYS A C 1
ATOM 679 O O . CYS A 1 91 ? -7.009 6.110 -9.510 1.00 93.94 91 CYS A O 1
ATOM 681 N N . PHE A 1 92 ? -5.272 5.754 -10.899 1.00 95.19 92 PHE A N 1
ATOM 682 C CA . PHE A 1 92 ? -4.975 4.410 -10.391 1.00 95.19 92 PHE A CA 1
ATOM 683 C C . PHE A 1 92 ? -4.533 4.423 -8.924 1.00 95.19 92 PHE A C 1
ATOM 685 O O . PHE A 1 92 ? -5.003 3.590 -8.151 1.00 95.19 92 PHE A O 1
ATOM 692 N N . ILE A 1 93 ? -3.709 5.390 -8.507 1.00 94.62 93 ILE A N 1
ATOM 693 C CA . ILE A 1 93 ? -3.243 5.511 -7.114 1.00 94.62 93 ILE A CA 1
ATOM 694 C C . ILE A 1 93 ? -4.388 5.874 -6.164 1.00 94.62 93 ILE A C 1
ATOM 696 O O . ILE A 1 93 ? -4.492 5.317 -5.072 1.00 94.62 93 ILE A O 1
ATOM 700 N N . ILE A 1 94 ? -5.258 6.809 -6.548 1.00 94.69 94 ILE A N 1
ATOM 701 C CA . ILE A 1 94 ? -6.416 7.178 -5.723 1.00 94.69 94 ILE A CA 1
ATOM 702 C C . ILE A 1 94 ? -7.397 6.003 -5.662 1.00 94.69 94 ILE A C 1
ATOM 704 O O . ILE A 1 94 ? -7.846 5.637 -4.576 1.00 94.69 94 ILE A O 1
ATOM 708 N N . GLY A 1 95 ? -7.673 5.361 -6.801 1.00 94.81 95 GLY A N 1
ATOM 709 C CA . GLY A 1 95 ? -8.507 4.161 -6.865 1.00 94.81 95 GLY A CA 1
ATOM 710 C C . GLY A 1 95 ? -7.962 3.034 -5.988 1.00 94.81 95 GLY A C 1
ATOM 711 O O . GLY A 1 95 ? -8.714 2.420 -5.231 1.00 94.81 95 GLY A O 1
ATOM 712 N N . SER A 1 96 ? -6.645 2.815 -5.994 1.00 94.69 96 SER A N 1
ATOM 713 C CA . SER A 1 96 ? -6.020 1.821 -5.127 1.00 94.69 96 SER A CA 1
ATOM 714 C C . SER A 1 96 ? -6.162 2.160 -3.647 1.00 94.69 96 SER A C 1
ATOM 716 O O . SER A 1 96 ? -6.355 1.251 -2.845 1.00 94.69 96 SER A O 1
ATOM 718 N N . GLN A 1 97 ? -6.100 3.443 -3.262 1.00 94.81 97 GLN A N 1
ATOM 719 C CA . GLN A 1 97 ? -6.269 3.839 -1.859 1.00 94.81 97 GLN A CA 1
ATOM 720 C C . GLN A 1 97 ? -7.679 3.543 -1.342 1.00 94.81 97 GLN A C 1
ATOM 722 O O . GLN A 1 97 ? -7.823 3.195 -0.173 1.00 94.81 97 GLN A O 1
ATOM 727 N N . VAL A 1 98 ? -8.710 3.611 -2.191 1.00 94.94 98 VAL A N 1
ATOM 728 C CA . VAL A 1 98 ? -10.073 3.190 -1.816 1.00 94.94 98 VAL A CA 1
ATOM 729 C C . VAL A 1 98 ? -10.111 1.694 -1.501 1.00 94.94 98 VAL A C 1
ATOM 731 O O . VAL A 1 98 ? -10.686 1.284 -0.490 1.00 94.94 98 VAL A O 1
ATOM 734 N N . VAL A 1 99 ? -9.470 0.878 -2.341 1.00 95.12 99 VAL A N 1
ATOM 735 C CA . VAL A 1 99 ? -9.401 -0.579 -2.157 1.00 95.12 99 VAL A CA 1
ATOM 736 C C . VAL A 1 99 ? -8.612 -0.931 -0.891 1.00 95.12 99 VAL A C 1
ATOM 738 O O . VAL A 1 99 ? -9.100 -1.693 -0.060 1.00 95.12 99 VAL A O 1
ATOM 741 N N . CYS A 1 100 ? -7.447 -0.311 -0.688 1.00 93.50 100 CYS A N 1
ATOM 742 C CA . CYS A 1 100 ? -6.618 -0.527 0.501 1.00 93.50 100 CYS A CA 1
ATOM 743 C C . CYS A 1 100 ? -7.328 -0.051 1.781 1.00 93.50 100 CYS A C 1
ATOM 745 O O . CYS A 1 100 ? -7.319 -0.738 2.796 1.00 93.50 100 CYS A O 1
ATOM 747 N N . ALA A 1 101 ? -8.010 1.098 1.750 1.00 93.69 101 ALA A N 1
ATOM 748 C CA . ALA A 1 101 ? -8.817 1.552 2.883 1.00 93.69 101 ALA A CA 1
ATOM 749 C C . ALA A 1 101 ? -9.952 0.568 3.204 1.00 93.69 101 ALA A C 1
ATOM 751 O O . ALA A 1 101 ? -10.232 0.308 4.373 1.00 93.69 101 ALA A O 1
ATOM 752 N N . SER A 1 102 ? -10.578 -0.012 2.176 1.00 93.12 102 SER A N 1
ATOM 753 C CA . SER A 1 102 ? -11.609 -1.041 2.348 1.00 93.12 102 SER A CA 1
ATOM 754 C C . SER A 1 102 ? -11.047 -2.299 3.011 1.00 93.12 102 SER A C 1
ATOM 756 O O . SER A 1 102 ? -11.692 -2.837 3.908 1.00 93.12 102 SER A O 1
ATOM 758 N N . GLN A 1 103 ? -9.836 -2.730 2.637 1.00 93.88 103 GLN A N 1
ATOM 759 C CA . GLN A 1 103 ? -9.127 -3.826 3.303 1.00 93.88 103 GLN A CA 1
ATOM 760 C C . GLN A 1 103 ? -8.960 -3.548 4.803 1.00 93.88 103 GLN A C 1
ATOM 762 O O . GLN A 1 103 ? -9.440 -4.342 5.608 1.00 93.88 103 GLN A O 1
ATOM 767 N N . TYR A 1 104 ? -8.376 -2.405 5.183 1.00 92.25 104 TYR A N 1
ATOM 768 C CA . TYR A 1 104 ? -8.166 -2.061 6.596 1.00 92.25 104 TYR A CA 1
ATOM 769 C C . TYR A 1 104 ? -9.474 -2.023 7.400 1.00 92.25 104 TYR A C 1
ATOM 771 O O . TYR A 1 104 ? -9.516 -2.453 8.552 1.00 92.25 104 TYR A O 1
ATOM 779 N N . VAL A 1 105 ? -10.559 -1.528 6.800 1.00 92.75 105 VAL A N 1
ATOM 780 C CA . VAL A 1 105 ? -11.881 -1.474 7.441 1.00 92.75 105 VAL A CA 1
ATOM 781 C C . VAL A 1 105 ? -12.482 -2.871 7.621 1.00 92.75 105 VAL A C 1
ATOM 783 O O . VAL A 1 105 ? -13.061 -3.160 8.670 1.00 92.75 105 VAL A O 1
ATOM 786 N N . VAL A 1 106 ? -12.324 -3.756 6.632 1.00 91.38 106 VAL A N 1
ATOM 787 C CA . VAL A 1 106 ? -12.742 -5.163 6.733 1.00 91.38 106 VAL A CA 1
ATOM 788 C C . VAL A 1 106 ? -11.918 -5.902 7.788 1.00 91.38 106 VAL A C 1
ATOM 790 O O . VAL A 1 106 ? -12.491 -6.635 8.590 1.00 91.38 106 VAL A O 1
ATOM 793 N N . GLU A 1 107 ? -10.605 -5.686 7.844 1.00 91.56 107 GLU A N 1
ATOM 794 C CA . GLU A 1 107 ? -9.742 -6.255 8.884 1.00 91.56 107 GLU A CA 1
ATOM 795 C C . GLU A 1 107 ? -10.153 -5.780 10.279 1.00 91.56 107 GLU A C 1
ATOM 797 O O . GLU A 1 107 ? -10.327 -6.604 11.175 1.00 91.56 107 GLU A O 1
ATOM 802 N N . GLU A 1 108 ? -10.386 -4.474 10.474 1.00 92.44 108 GLU A N 1
ATOM 803 C CA . GLU A 1 108 ? -10.866 -3.959 11.763 1.00 92.44 108 GLU A CA 1
ATOM 804 C C . GLU A 1 108 ? -12.191 -4.619 12.157 1.00 92.44 108 GLU A C 1
ATOM 806 O O . GLU A 1 108 ? -12.352 -5.023 13.309 1.00 92.44 108 GLU A O 1
ATOM 811 N N . PHE A 1 109 ? -13.120 -4.782 11.213 1.00 90.44 109 PHE A N 1
ATOM 812 C CA . PHE A 1 109 ? -14.387 -5.463 11.467 1.00 90.44 109 PHE A CA 1
ATOM 813 C C . PHE A 1 109 ? -14.190 -6.925 11.906 1.00 90.44 109 PHE A C 1
ATOM 815 O O . PHE A 1 109 ? -14.801 -7.354 12.887 1.00 90.44 109 PHE A O 1
ATOM 822 N N . LEU A 1 110 ? -13.312 -7.678 11.236 1.00 89.31 110 LEU A N 1
ATOM 823 C CA . LEU A 1 110 ? -13.020 -9.079 11.570 1.00 89.31 110 LEU A CA 1
ATOM 824 C C . LEU A 1 110 ? -12.339 -9.226 12.940 1.00 89.31 110 LEU A C 1
ATOM 826 O O . LEU A 1 110 ? -12.692 -10.120 13.714 1.00 89.31 110 LEU A O 1
ATOM 830 N N . LEU A 1 111 ? -11.398 -8.334 13.252 1.00 90.25 111 LEU A N 1
ATOM 831 C CA . LEU A 1 111 ? -10.643 -8.342 14.506 1.00 90.25 111 LEU A CA 1
ATOM 832 C C . LEU A 1 111 ? -11.521 -7.927 15.690 1.00 90.25 111 LEU A C 1
ATOM 834 O O . LEU A 1 111 ? -11.585 -8.628 16.699 1.00 90.25 111 LEU A O 1
ATOM 838 N N . LYS A 1 112 ? -12.257 -6.814 15.563 1.00 87.75 112 LYS A N 1
ATOM 839 C CA . LYS A 1 112 ? -13.141 -6.310 16.628 1.00 87.75 112 LYS A CA 1
ATOM 840 C C . LYS A 1 112 ? -14.376 -7.185 16.831 1.00 87.75 112 LYS A C 1
ATOM 842 O O . LYS A 1 112 ? -14.912 -7.212 17.935 1.00 87.75 112 LYS A O 1
ATOM 847 N N . GLY A 1 113 ? -14.801 -7.920 15.804 1.00 77.44 113 GLY A N 1
ATOM 848 C CA . GLY A 1 113 ? -15.842 -8.941 15.912 1.00 77.44 113 GLY A CA 1
ATOM 849 C C . GLY A 1 113 ? -15.409 -10.204 16.668 1.00 77.44 113 GLY A C 1
ATOM 850 O O . GLY A 1 113 ? -16.248 -11.066 16.910 1.00 77.44 113 GLY A O 1
ATOM 851 N N . GLY A 1 114 ? -14.124 -10.335 17.032 1.00 77.50 114 GLY A N 1
ATOM 852 C CA . GLY A 1 114 ? -13.583 -11.508 17.727 1.00 77.50 114 GLY A CA 1
ATOM 853 C C . GLY A 1 114 ? -13.543 -12.776 16.869 1.00 77.50 114 GLY A C 1
ATOM 854 O O . GLY A 1 114 ? -13.377 -13.869 17.405 1.00 77.50 114 GLY A O 1
ATOM 855 N N . ALA A 1 115 ? -13.708 -12.649 15.549 1.00 77.00 115 ALA A N 1
ATOM 856 C CA . ALA A 1 115 ? -13.834 -13.789 14.648 1.00 77.00 115 ALA A CA 1
ATOM 857 C C . ALA A 1 115 ? -12.499 -14.518 14.433 1.00 77.00 115 ALA A C 1
ATOM 859 O O . ALA A 1 115 ? -12.485 -15.735 14.252 1.00 77.00 115 ALA A O 1
ATOM 860 N N . VAL A 1 116 ? -11.382 -13.779 14.427 1.00 86.62 116 VAL A N 1
ATOM 861 C CA . VAL A 1 116 ? -10.052 -14.309 14.096 1.00 86.62 116 VAL A CA 1
ATOM 862 C C . VAL A 1 116 ? -8.976 -13.589 14.922 1.00 86.62 116 VAL A C 1
ATOM 864 O O . VAL A 1 116 ? -8.994 -12.358 14.987 1.00 86.62 116 VAL A O 1
ATOM 867 N N . PRO A 1 117 ? -8.016 -14.306 15.540 1.00 90.50 117 PRO A N 1
ATOM 868 C CA . PRO A 1 117 ? -6.902 -13.664 16.227 1.00 90.50 117 PRO A CA 1
ATOM 869 C C . PRO A 1 117 ? -5.945 -12.971 15.231 1.00 90.50 117 PRO A C 1
ATOM 871 O O . PRO A 1 117 ? -5.710 -13.510 14.146 1.00 90.50 117 PRO A O 1
ATOM 874 N N . PRO A 1 118 ? -5.320 -11.834 15.606 1.00 90.44 118 PRO A N 1
ATOM 875 C CA . PRO A 1 118 ? -4.469 -11.018 14.727 1.00 90.44 118 PRO A CA 1
ATOM 876 C C . PRO A 1 118 ? -3.417 -11.800 13.934 1.00 90.44 118 PRO A C 1
ATOM 878 O O . PRO A 1 118 ? -3.284 -11.636 12.725 1.00 90.44 118 PRO A O 1
ATOM 881 N N . LEU A 1 119 ? -2.687 -12.691 14.607 1.00 91.31 119 LEU A N 1
ATOM 882 C CA . LEU A 1 119 ? -1.608 -13.452 13.979 1.00 91.31 119 LEU A CA 1
ATOM 883 C C . LEU A 1 119 ? -2.131 -14.473 12.957 1.00 91.31 119 LEU A C 1
ATOM 885 O O . LEU A 1 119 ? -1.498 -14.690 11.926 1.00 91.31 119 LEU A O 1
ATOM 889 N N . ALA A 1 120 ? -3.293 -15.081 13.221 1.00 92.00 120 ALA A N 1
ATOM 890 C CA . ALA A 1 120 ? -3.906 -16.019 12.285 1.00 92.00 120 ALA A CA 1
ATOM 891 C C . ALA A 1 120 ? -4.452 -15.299 11.048 1.00 92.00 120 ALA A C 1
ATOM 893 O O . ALA A 1 120 ? -4.348 -15.843 9.953 1.00 92.00 120 ALA A O 1
ATOM 894 N N . LEU A 1 121 ? -4.977 -14.078 11.206 1.00 91.31 121 LEU A N 1
ATOM 895 C CA . LEU A 1 121 ? -5.431 -13.256 10.083 1.00 91.31 121 LEU A CA 1
ATOM 896 C C . LEU A 1 121 ? -4.279 -13.001 9.098 1.00 91.31 121 LEU A C 1
ATOM 898 O O . LEU A 1 121 ? -4.384 -13.396 7.940 1.00 91.31 121 LEU A O 1
ATOM 902 N N . VAL A 1 122 ? -3.145 -12.482 9.590 1.00 92.25 122 VAL A N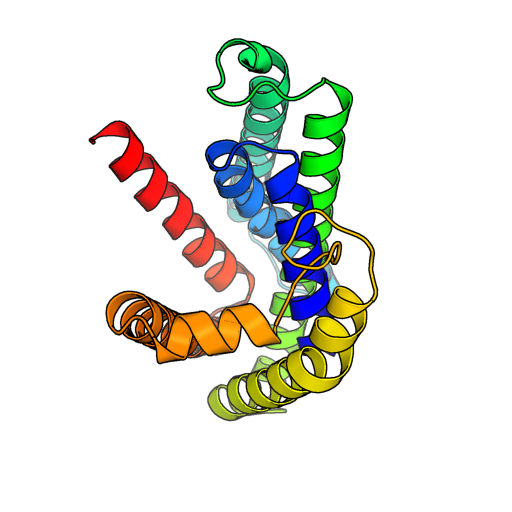 1
ATOM 903 C CA . VAL A 1 122 ? -1.941 -12.235 8.769 1.00 92.25 122 VAL A CA 1
ATOM 904 C C . VAL A 1 122 ? -1.422 -13.524 8.125 1.00 92.25 122 VAL A C 1
ATOM 906 O O . VAL A 1 122 ? -1.028 -13.525 6.962 1.00 92.25 122 VAL A O 1
ATOM 909 N N . GLY A 1 123 ? -1.422 -14.640 8.863 1.00 91.56 123 GLY A N 1
ATOM 910 C CA . GLY A 1 123 ? -0.961 -15.930 8.345 1.00 91.56 123 GLY A CA 1
ATOM 911 C C . GLY A 1 123 ? -1.828 -16.458 7.198 1.00 91.56 123 GLY A C 1
ATOM 912 O O . GLY A 1 123 ? -1.303 -16.875 6.168 1.00 91.56 123 GLY A O 1
ATOM 913 N N . ILE A 1 124 ? -3.154 -16.406 7.351 1.00 90.69 124 ILE A N 1
ATOM 914 C CA . ILE A 1 124 ? -4.104 -16.825 6.311 1.00 90.69 124 ILE A CA 1
ATOM 915 C C . ILE A 1 124 ? -3.981 -15.917 5.086 1.00 90.69 124 ILE A C 1
ATOM 917 O O . ILE A 1 124 ? -3.988 -16.411 3.958 1.00 90.69 124 ILE A O 1
ATOM 921 N N . GLU A 1 125 ? -3.831 -14.609 5.293 1.00 91.06 125 GLU A N 1
ATOM 922 C CA . GLU A 1 125 ? -3.641 -13.652 4.206 1.00 91.06 125 GLU A CA 1
ATOM 923 C C . GLU A 1 125 ? -2.345 -13.897 3.442 1.00 91.06 125 GLU A C 1
ATOM 925 O O . GLU A 1 125 ? -2.370 -13.950 2.215 1.00 91.06 125 GLU A O 1
ATOM 930 N N . GLY A 1 126 ? -1.243 -14.149 4.150 1.00 90.81 126 GLY A N 1
ATOM 931 C CA . GLY A 1 126 ? 0.039 -14.486 3.539 1.00 90.81 126 GLY A CA 1
ATOM 932 C C . GLY A 1 126 ? -0.015 -15.776 2.719 1.00 90.81 126 GLY A C 1
ATOM 933 O O . GLY A 1 126 ? 0.485 -15.806 1.597 1.00 90.81 126 GLY A O 1
ATOM 934 N N . ILE A 1 127 ? -0.662 -16.830 3.232 1.00 92.31 127 ILE A N 1
ATOM 935 C CA . ILE A 1 127 ? -0.792 -18.110 2.513 1.00 92.31 127 ILE A CA 1
ATOM 936 C C . ILE A 1 127 ? -1.630 -17.938 1.244 1.00 92.31 127 ILE A C 1
ATOM 938 O O . ILE A 1 127 ? -1.211 -18.361 0.168 1.00 92.31 127 ILE A O 1
ATOM 942 N N . TRP A 1 128 ? -2.801 -17.303 1.339 1.00 92.12 128 TRP A N 1
ATOM 943 C CA . TRP A 1 128 ? -3.653 -17.081 0.168 1.00 92.12 128 TRP A CA 1
ATOM 944 C C . TRP A 1 128 ? -3.036 -16.099 -0.827 1.00 92.12 128 TRP A C 1
ATOM 946 O O . TRP A 1 128 ? -3.146 -16.322 -2.030 1.00 92.12 128 TRP A O 1
ATOM 956 N N . GLY A 1 129 ? -2.358 -15.054 -0.351 1.00 90.88 129 GLY A N 1
ATOM 957 C CA . GLY A 1 129 ? -1.615 -14.121 -1.193 1.00 90.88 129 GLY A CA 1
ATOM 958 C C . GLY A 1 129 ? -0.506 -14.828 -1.970 1.00 90.88 129 GLY A C 1
ATOM 959 O O . GLY A 1 129 ? -0.419 -14.668 -3.186 1.00 90.88 129 GLY A O 1
ATOM 960 N N . LEU A 1 130 ? 0.268 -15.690 -1.298 1.00 91.38 130 LEU A N 1
ATOM 961 C CA . LEU A 1 130 ? 1.300 -16.510 -1.933 1.00 91.38 130 LEU A CA 1
ATOM 962 C C . LEU A 1 130 ? 0.707 -17.460 -2.978 1.00 91.38 130 LEU A C 1
ATOM 964 O O . LEU A 1 130 ? 1.222 -17.530 -4.089 1.00 91.38 130 LEU A O 1
ATOM 968 N N . LEU A 1 131 ? -0.378 -18.170 -2.650 1.00 92.56 131 LEU A N 1
ATOM 969 C CA . LEU A 1 131 ? -1.027 -19.104 -3.575 1.00 92.56 131 LEU A CA 1
ATOM 970 C C . LEU A 1 131 ? -1.568 -18.393 -4.817 1.00 92.56 131 LEU A C 1
ATOM 972 O O . LEU A 1 131 ? -1.343 -18.853 -5.933 1.00 92.56 131 LEU A O 1
ATOM 976 N N . VAL A 1 132 ? -2.254 -17.262 -4.648 1.00 91.44 132 VAL A N 1
ATOM 977 C CA . VAL A 1 132 ? -2.790 -16.500 -5.783 1.00 91.44 132 VAL A CA 1
ATOM 978 C C . VAL A 1 132 ? -1.658 -15.909 -6.625 1.00 91.44 132 VAL A C 1
ATOM 980 O O . VAL A 1 132 ? -1.720 -15.984 -7.852 1.00 91.44 132 VAL A O 1
ATOM 983 N N . MET A 1 133 ? -0.597 -15.386 -6.005 1.00 89.94 133 MET A N 1
ATOM 984 C CA . MET A 1 133 ? 0.554 -14.879 -6.754 1.00 89.94 133 MET A CA 1
ATOM 985 C C . MET A 1 133 ? 1.280 -15.984 -7.524 1.00 89.94 133 MET A C 1
ATOM 987 O O . MET A 1 133 ? 1.515 -15.836 -8.721 1.00 89.94 133 MET A O 1
ATOM 991 N N . ALA A 1 134 ? 1.575 -17.111 -6.874 1.00 89.44 134 ALA A N 1
ATOM 992 C CA . ALA A 1 134 ? 2.321 -18.210 -7.477 1.00 89.44 134 ALA A CA 1
ATOM 993 C C . ALA A 1 134 ? 1.525 -18.963 -8.554 1.00 89.44 134 ALA A C 1
ATOM 995 O O . ALA A 1 134 ? 2.086 -19.332 -9.582 1.00 89.44 134 ALA A O 1
ATOM 996 N N . CYS A 1 135 ? 0.230 -19.205 -8.332 1.00 89.31 135 CYS A N 1
ATOM 997 C CA . CYS A 1 135 ? -0.576 -20.046 -9.220 1.00 89.31 135 CYS A CA 1
ATOM 998 C C . CYS A 1 135 ? -1.364 -19.265 -10.277 1.00 89.31 135 CYS A C 1
ATOM 1000 O O . CYS A 1 135 ? -1.780 -19.868 -11.263 1.00 89.31 135 CYS A O 1
ATOM 1002 N N . ILE A 1 136 ? -1.613 -17.967 -10.077 1.00 89.25 136 ILE A N 1
ATOM 1003 C CA . ILE A 1 136 ? -2.467 -17.176 -10.975 1.00 89.25 136 ILE A CA 1
ATOM 1004 C C . ILE A 1 136 ? -1.693 -16.000 -11.558 1.00 89.25 136 ILE A C 1
ATOM 1006 O O . ILE A 1 136 ? -1.545 -15.923 -12.773 1.00 89.25 136 ILE A O 1
ATOM 1010 N N . VAL A 1 137 ? -1.180 -15.093 -10.725 1.00 87.12 137 VAL A N 1
ATOM 1011 C CA . VAL A 1 137 ? -0.618 -13.828 -11.227 1.00 87.12 137 VAL A CA 1
ATOM 1012 C C . VAL A 1 137 ? 0.676 -14.054 -12.006 1.00 87.12 137 VAL A C 1
ATOM 1014 O O . VAL A 1 137 ? 0.743 -13.636 -13.159 1.00 87.12 137 VAL A O 1
ATOM 1017 N N . LEU A 1 138 ? 1.666 -14.757 -11.440 1.00 86.94 138 LEU A N 1
ATOM 1018 C CA . LEU A 1 138 ? 2.941 -15.004 -12.126 1.00 86.94 138 LEU A CA 1
ATOM 1019 C C . LEU A 1 138 ? 2.756 -15.767 -13.452 1.00 86.94 138 LEU A C 1
ATOM 1021 O O . LEU A 1 138 ? 3.257 -15.287 -14.470 1.00 86.94 138 LEU A O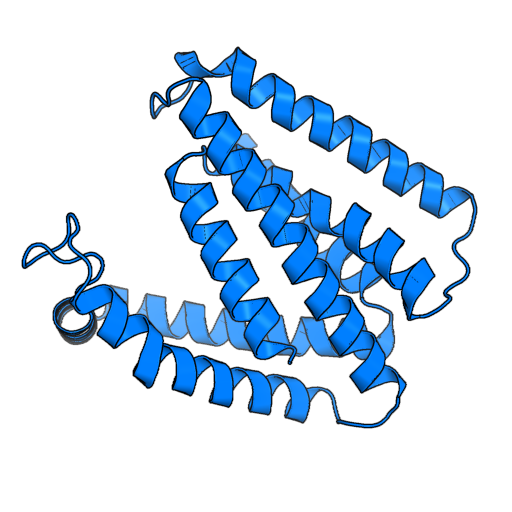 1
ATOM 1025 N N . PRO A 1 139 ? 1.990 -16.879 -13.519 1.00 86.75 139 PRO A N 1
ATOM 1026 C CA . PRO A 1 139 ? 1.748 -17.561 -14.789 1.00 86.75 139 PRO A CA 1
ATOM 1027 C C . PRO A 1 139 ? 1.035 -16.681 -15.814 1.00 86.75 139 PRO A C 1
ATOM 1029 O O . PRO A 1 139 ? 1.376 -16.721 -16.993 1.00 86.75 139 PRO A O 1
ATOM 1032 N N . VAL A 1 140 ? 0.058 -15.870 -15.394 1.00 87.06 140 VAL A N 1
ATOM 1033 C CA . VAL A 1 140 ? -0.641 -14.957 -16.310 1.00 87.06 140 VAL A CA 1
ATOM 1034 C C . VAL A 1 140 ? 0.320 -13.899 -16.852 1.00 87.06 140 VAL A C 1
ATOM 1036 O O . VAL A 1 140 ? 0.347 -13.688 -18.063 1.00 87.06 140 VAL A O 1
ATOM 1039 N N . MET A 1 141 ? 1.156 -13.288 -16.007 1.00 84.69 141 MET A N 1
ATOM 1040 C CA . MET A 1 141 ? 2.112 -12.253 -16.430 1.00 84.69 141 MET A CA 1
ATOM 1041 C C . MET A 1 141 ? 3.191 -12.780 -17.385 1.00 84.69 141 MET A C 1
ATOM 1043 O O . MET A 1 141 ? 3.646 -12.040 -18.257 1.00 84.69 141 MET A O 1
ATOM 1047 N N . GLN A 1 142 ? 3.524 -14.071 -17.310 1.00 83.38 142 GLN A N 1
ATOM 1048 C CA . GLN A 1 142 ? 4.405 -14.731 -18.278 1.00 83.38 142 GLN A CA 1
ATOM 1049 C C . GLN A 1 142 ? 3.783 -14.897 -19.675 1.00 83.38 142 GLN A C 1
ATOM 1051 O O . GLN A 1 142 ? 4.510 -15.120 -20.635 1.00 83.38 142 GLN A O 1
ATOM 1056 N N . HIS A 1 143 ? 2.460 -14.801 -19.820 1.00 81.88 143 HIS A N 1
ATOM 1057 C CA . HIS A 1 143 ? 1.778 -14.908 -21.119 1.00 81.88 143 HIS A CA 1
ATOM 1058 C C . HIS A 1 143 ? 1.344 -13.549 -21.680 1.00 81.88 143 HIS A C 1
ATOM 1060 O O . HIS A 1 143 ? 0.906 -13.462 -22.829 1.00 81.88 143 HIS A O 1
ATOM 1066 N N . VAL A 1 144 ? 1.450 -12.484 -20.885 1.00 84.75 144 VAL A N 1
ATOM 1067 C CA . VAL A 1 144 ? 1.153 -11.122 -21.328 1.00 84.75 144 VAL A CA 1
ATOM 1068 C C . VAL A 1 144 ? 2.382 -10.568 -22.050 1.00 84.75 144 VAL A C 1
ATOM 1070 O O . VAL A 1 144 ? 3.479 -10.640 -21.497 1.00 84.75 144 VAL A O 1
ATOM 1073 N N . PRO A 1 145 ? 2.237 -10.004 -23.263 1.00 82.31 145 PRO A N 1
ATOM 1074 C CA . PRO A 1 145 ? 3.362 -9.416 -23.975 1.00 82.31 145 PRO A CA 1
ATOM 1075 C C . PRO A 1 145 ? 3.895 -8.195 -23.223 1.00 82.31 145 PRO A C 1
ATOM 1077 O O . PRO A 1 145 ? 3.132 -7.336 -22.776 1.00 82.31 145 PRO A O 1
ATOM 1080 N N . GLY A 1 146 ? 5.215 -8.095 -23.114 1.00 81.62 146 GLY A N 1
ATOM 1081 C CA . GLY A 1 146 ? 5.871 -7.017 -22.388 1.00 81.62 146 GLY A CA 1
ATOM 1082 C C . GLY A 1 146 ? 7.309 -6.777 -22.823 1.00 81.62 146 GLY A C 1
ATOM 1083 O O . GLY A 1 146 ? 7.740 -7.222 -23.885 1.00 81.62 146 GLY A O 1
ATOM 1084 N N . LYS A 1 147 ? 8.024 -5.981 -22.025 1.00 79.06 147 LYS A N 1
ATOM 1085 C CA . LYS A 1 147 ? 9.382 -5.504 -22.337 1.00 79.06 147 LYS A CA 1
ATOM 1086 C C . LYS A 1 147 ? 10.486 -6.349 -21.694 1.00 79.06 147 LYS A C 1
ATOM 1088 O O . LYS A 1 147 ? 11.652 -5.992 -21.836 1.00 79.06 147 LYS A O 1
ATOM 1093 N N . ASP A 1 148 ? 10.127 -7.409 -20.977 1.00 79.00 148 ASP A N 1
ATOM 1094 C CA . ASP A 1 148 ? 11.069 -8.252 -20.247 1.00 79.00 148 ASP A CA 1
ATOM 1095 C C . ASP A 1 148 ? 11.667 -9.359 -21.140 1.00 79.00 148 ASP A C 1
ATOM 1097 O O . ASP A 1 148 ? 11.254 -9.560 -22.292 1.00 79.00 148 ASP A O 1
ATOM 1101 N N . VAL A 1 149 ? 12.664 -10.084 -20.624 1.00 75.31 149 VAL A N 1
ATOM 1102 C CA . VAL A 1 149 ? 13.367 -11.160 -21.338 1.00 75.31 149 VAL A CA 1
ATOM 1103 C C . VAL A 1 149 ? 12.373 -12.228 -21.809 1.00 75.31 149 VAL A C 1
ATOM 1105 O O . VAL A 1 149 ? 11.679 -12.858 -21.012 1.00 75.31 149 VAL A O 1
ATOM 1108 N N . GLY A 1 150 ? 12.319 -12.456 -23.125 1.00 75.88 150 GLY A N 1
ATOM 1109 C CA . GLY A 1 150 ? 11.352 -13.364 -23.760 1.00 75.88 150 GLY A CA 1
ATOM 1110 C C . GLY A 1 150 ? 10.101 -12.677 -24.319 1.00 75.88 150 GLY A C 1
ATOM 1111 O O . GLY A 1 150 ? 9.215 -13.365 -24.816 1.00 75.88 150 GLY A O 1
ATOM 1112 N N . GLY A 1 151 ? 10.028 -11.340 -24.282 1.00 79.50 151 GLY A N 1
ATOM 1113 C CA . GLY A 1 151 ? 8.898 -10.572 -24.822 1.00 79.50 151 GLY A CA 1
ATOM 1114 C C . GLY A 1 151 ? 7.648 -10.632 -23.945 1.00 79.50 151 GLY A C 1
ATOM 1115 O O . GLY A 1 151 ? 6.544 -10.371 -24.422 1.00 79.50 151 GLY A O 1
ATOM 1116 N N . VAL A 1 152 ? 7.821 -10.990 -22.673 1.00 84.88 152 VAL A N 1
ATOM 1117 C CA . VAL A 1 152 ? 6.754 -11.141 -21.678 1.00 84.88 152 VAL A CA 1
ATOM 1118 C C . VAL A 1 152 ? 6.744 -9.949 -20.724 1.00 84.88 152 VAL A C 1
ATOM 1120 O O . VAL A 1 152 ? 7.668 -9.133 -20.719 1.00 84.88 152 VAL A O 1
ATOM 1123 N N . PHE A 1 153 ? 5.673 -9.796 -19.950 1.00 80.56 153 PHE A N 1
ATOM 1124 C CA . PHE A 1 153 ? 5.552 -8.710 -18.981 1.00 80.56 153 PHE A CA 1
ATOM 1125 C C . PHE A 1 153 ? 6.424 -8.937 -17.748 1.00 80.56 153 PHE A C 1
ATOM 1127 O O . PHE A 1 153 ? 7.075 -8.000 -17.298 1.00 80.56 153 PHE A O 1
ATOM 1134 N N . GLU A 1 154 ? 6.469 -10.171 -17.248 1.00 82.75 154 GLU A N 1
ATOM 1135 C CA . GLU A 1 154 ? 7.326 -10.551 -16.126 1.00 82.75 154 GLU A CA 1
ATOM 1136 C C . GLU A 1 154 ? 7.814 -11.989 -16.301 1.00 82.75 154 GLU A C 1
ATOM 1138 O O . GLU A 1 154 ? 7.012 -12.925 -16.388 1.00 82.75 154 GLU A O 1
ATOM 1143 N N . ASN A 1 155 ? 9.133 -12.182 -16.358 1.00 85.75 155 ASN A N 1
ATOM 1144 C CA . ASN A 1 155 ? 9.724 -13.508 -16.470 1.00 85.75 155 ASN A CA 1
ATOM 1145 C C . ASN A 1 155 ? 10.124 -14.064 -15.097 1.00 85.75 155 ASN A C 1
ATOM 1147 O O . ASN A 1 155 ? 11.263 -13.937 -14.647 1.00 85.75 155 ASN A O 1
ATOM 1151 N N . ALA A 1 156 ? 9.190 -14.768 -14.452 1.00 85.75 156 ALA A N 1
ATOM 1152 C CA . ALA A 1 156 ? 9.440 -15.380 -13.148 1.00 85.75 156 ALA A CA 1
ATOM 1153 C C . ALA A 1 156 ? 10.644 -16.345 -13.158 1.00 85.75 156 ALA A C 1
ATOM 1155 O O . ALA A 1 156 ? 11.405 -16.383 -12.196 1.00 85.75 156 ALA A O 1
ATOM 1156 N N . SER A 1 157 ? 10.846 -17.112 -14.238 1.00 85.50 157 SER A N 1
ATOM 1157 C CA . SER A 1 157 ? 11.944 -18.087 -14.314 1.00 85.50 157 SER A CA 1
ATOM 1158 C C . SER A 1 157 ? 13.322 -17.426 -14.313 1.00 85.50 157 SER A C 1
ATOM 1160 O O . SER A 1 157 ? 14.227 -17.908 -13.632 1.00 85.50 157 SER A O 1
ATOM 1162 N N . ASP A 1 158 ? 13.448 -16.289 -14.998 1.00 87.06 158 ASP A N 1
ATOM 1163 C CA . ASP A 1 158 ? 14.672 -15.493 -15.011 1.00 87.06 158 ASP A CA 1
ATOM 1164 C C . ASP A 1 158 ? 14.899 -14.827 -13.648 1.00 87.06 158 ASP A C 1
ATOM 1166 O O . ASP A 1 158 ? 15.980 -14.932 -13.073 1.00 87.06 158 ASP A O 1
ATOM 1170 N N . ALA A 1 159 ? 13.844 -14.276 -13.034 1.00 87.88 159 ALA A N 1
ATOM 1171 C CA . ALA A 1 159 ? 13.919 -13.717 -11.684 1.00 87.88 159 ALA A CA 1
ATOM 1172 C C . ALA A 1 159 ? 14.390 -14.752 -10.639 1.00 87.88 159 ALA A C 1
ATOM 1174 O O . ALA A 1 159 ? 15.227 -14.442 -9.784 1.00 87.88 159 ALA A O 1
ATOM 1175 N N . PHE A 1 160 ? 13.912 -16.001 -10.717 1.00 89.31 160 PHE A N 1
ATOM 1176 C CA . PHE A 1 160 ? 14.394 -17.087 -9.856 1.00 89.31 160 PHE A CA 1
ATOM 1177 C C . PHE A 1 160 ? 15.854 -17.462 -10.139 1.00 89.31 160 PHE A C 1
ATOM 1179 O O . PHE A 1 160 ? 16.600 -17.725 -9.193 1.00 89.31 160 PHE A O 1
ATOM 1186 N N . ALA A 1 161 ? 16.287 -17.439 -11.402 1.00 89.69 161 ALA A N 1
ATOM 1187 C CA . ALA A 1 161 ? 17.686 -17.662 -11.758 1.00 89.69 161 ALA A CA 1
ATOM 1188 C C . ALA A 1 161 ? 18.599 -16.552 -11.200 1.00 89.69 161 ALA A C 1
ATOM 1190 O O . ALA A 1 161 ? 19.616 -16.853 -10.573 1.00 89.69 161 ALA A O 1
ATOM 1191 N N . MET A 1 162 ? 18.197 -15.281 -11.317 1.00 88.56 162 MET A N 1
ATOM 1192 C CA . MET A 1 162 ? 18.932 -14.130 -10.773 1.00 88.56 162 MET A CA 1
ATOM 1193 C C . MET A 1 162 ? 19.057 -14.176 -9.245 1.00 88.56 162 MET A C 1
ATOM 1195 O O . MET A 1 162 ? 20.105 -13.830 -8.692 1.00 88.56 162 MET A O 1
ATOM 1199 N N . MET A 1 163 ? 18.008 -14.629 -8.549 1.00 90.56 163 MET A N 1
ATOM 1200 C CA . MET A 1 163 ? 18.060 -14.848 -7.100 1.00 90.56 163 MET A CA 1
ATOM 1201 C C . MET A 1 163 ? 19.033 -15.967 -6.709 1.00 90.56 163 MET A C 1
ATOM 1203 O O . MET A 1 163 ? 19.658 -15.880 -5.655 1.00 90.56 163 MET A O 1
ATOM 1207 N N . GLY A 1 164 ? 19.170 -17.010 -7.533 1.00 89.75 164 GLY A N 1
ATOM 1208 C CA . GLY A 1 164 ? 20.117 -18.101 -7.293 1.00 89.75 164 GLY A CA 1
ATOM 1209 C C . GLY A 1 164 ? 21.578 -17.698 -7.511 1.00 89.75 164 GLY A C 1
ATOM 1210 O O . GLY A 1 164 ? 22.455 -18.156 -6.778 1.00 89.75 164 GLY A O 1
ATOM 1211 N N . ASP A 1 165 ? 21.832 -16.823 -8.484 1.00 93.00 165 ASP A N 1
ATOM 1212 C CA . ASP A 1 165 ? 23.184 -16.417 -8.875 1.00 93.00 165 ASP A CA 1
ATOM 1213 C C . ASP A 1 165 ? 23.763 -15.314 -7.966 1.00 93.00 165 ASP A C 1
ATOM 1215 O O . ASP A 1 165 ? 24.925 -15.365 -7.552 1.00 93.00 165 ASP A O 1
ATOM 1219 N N . SER A 1 166 ? 22.940 -14.338 -7.560 1.00 94.50 166 SER A N 1
ATOM 1220 C CA . SER A 1 166 ? 23.395 -13.188 -6.770 1.00 94.50 166 SER A CA 1
ATOM 1221 C C . SER A 1 166 ? 22.984 -13.258 -5.299 1.00 94.50 166 SER A C 1
ATOM 1223 O O . SER A 1 166 ? 21.839 -12.996 -4.922 1.00 94.50 166 SER A O 1
ATOM 1225 N N . LYS A 1 167 ? 23.973 -13.472 -4.420 1.00 92.12 167 LYS A N 1
ATOM 1226 C CA . LYS A 1 167 ? 23.783 -13.430 -2.956 1.00 92.12 167 LYS A CA 1
ATOM 1227 C C . LYS A 1 167 ? 23.266 -12.079 -2.452 1.00 92.12 167 LYS A C 1
ATOM 1229 O O . LYS A 1 167 ? 22.572 -12.038 -1.440 1.00 92.12 167 LYS A O 1
ATOM 1234 N N . MET A 1 168 ? 23.596 -10.984 -3.144 1.00 93.94 168 MET A N 1
ATOM 1235 C CA . MET A 1 168 ? 23.114 -9.645 -2.792 1.00 93.94 168 MET A CA 1
ATOM 1236 C C . MET A 1 168 ? 21.611 -9.515 -3.056 1.00 93.94 168 MET A C 1
ATOM 1238 O O . MET A 1 168 ? 20.883 -9.013 -2.202 1.00 93.94 168 MET A O 1
ATOM 1242 N N . VAL A 1 169 ? 21.143 -10.012 -4.206 1.00 92.62 169 VAL A N 1
ATOM 1243 C CA . VAL A 1 169 ? 19.718 -10.002 -4.563 1.00 92.62 169 VAL A CA 1
ATOM 1244 C C . VAL A 1 169 ? 18.938 -10.914 -3.623 1.00 92.62 169 VAL A C 1
ATOM 1246 O O . VAL A 1 169 ? 17.950 -10.476 -3.041 1.00 92.62 169 VAL A O 1
ATOM 1249 N N . LEU A 1 170 ? 19.421 -12.138 -3.386 1.00 93.25 170 LEU A N 1
ATOM 1250 C CA . LEU A 1 170 ? 18.779 -13.071 -2.460 1.00 93.25 170 LEU A CA 1
ATOM 1251 C C . LEU A 1 170 ? 18.664 -12.493 -1.042 1.00 93.25 170 LEU A C 1
ATOM 1253 O O . LEU A 1 170 ? 17.595 -12.544 -0.435 1.00 93.25 170 LEU A O 1
ATOM 1257 N N . GLY A 1 171 ? 19.748 -11.906 -0.525 1.00 94.81 171 GLY A N 1
ATOM 1258 C CA . GLY A 1 171 ? 19.746 -11.241 0.777 1.00 94.81 171 GLY A CA 1
ATOM 1259 C C . GLY A 1 171 ? 18.756 -10.074 0.839 1.00 94.81 171 GLY A C 1
ATOM 1260 O O . GLY A 1 171 ? 18.033 -9.940 1.825 1.00 94.81 171 GLY A O 1
ATOM 1261 N N . GLY A 1 172 ? 18.670 -9.273 -0.229 1.00 94.38 172 GLY A N 1
ATOM 1262 C CA . GLY A 1 172 ? 17.709 -8.175 -0.350 1.00 94.38 172 GLY A CA 1
ATOM 1263 C C . GLY A 1 172 ? 16.254 -8.648 -0.358 1.00 94.38 172 GLY A C 1
ATOM 1264 O O . GLY A 1 172 ? 15.433 -8.101 0.376 1.00 94.38 172 GLY A O 1
ATOM 1265 N N . VAL A 1 173 ? 15.940 -9.701 -1.120 1.00 93.25 173 VAL A N 1
ATOM 1266 C CA . VAL A 1 173 ? 14.590 -10.286 -1.194 1.00 93.25 173 VAL A CA 1
ATOM 1267 C C . VAL A 1 173 ? 14.170 -10.865 0.156 1.00 93.25 173 VAL A C 1
ATOM 1269 O O . VAL A 1 173 ? 13.079 -10.564 0.640 1.00 93.25 173 VAL A O 1
ATOM 1272 N N . LEU A 1 174 ? 15.042 -11.641 0.809 1.00 94.06 174 LEU A N 1
ATOM 1273 C CA . LEU A 1 174 ? 14.757 -12.202 2.133 1.00 94.06 174 LEU A CA 1
ATOM 1274 C C . LEU A 1 174 ? 14.597 -11.104 3.191 1.00 94.06 174 LEU A C 1
ATOM 1276 O O . LEU A 1 174 ? 13.667 -11.154 3.995 1.00 94.06 174 LEU A O 1
ATOM 1280 N N . GLY A 1 175 ? 15.462 -10.087 3.170 1.00 95.81 175 GLY A N 1
ATOM 1281 C CA . GLY A 1 175 ? 15.361 -8.938 4.066 1.00 95.81 175 GLY A CA 1
ATOM 1282 C C . GLY A 1 175 ? 14.054 -8.167 3.877 1.00 95.81 175 GLY A C 1
ATOM 1283 O O . GLY A 1 175 ? 13.371 -7.857 4.853 1.00 95.81 175 GLY A O 1
ATOM 1284 N N . TYR A 1 176 ? 13.661 -7.916 2.626 1.00 93.12 176 TYR A N 1
ATOM 1285 C CA . TYR A 1 176 ? 12.397 -7.261 2.300 1.00 93.12 176 TYR A CA 1
ATOM 1286 C C . TYR A 1 176 ? 11.182 -8.088 2.743 1.00 93.12 176 TYR A C 1
ATOM 1288 O O . TYR A 1 176 ? 10.250 -7.537 3.337 1.00 93.12 176 TYR A O 1
ATOM 1296 N N . ALA A 1 177 ? 11.204 -9.406 2.522 1.00 92.12 177 ALA A N 1
ATOM 1297 C CA . ALA A 1 177 ? 10.139 -10.311 2.946 1.00 92.12 177 ALA A CA 1
ATOM 1298 C C . ALA A 1 177 ? 9.977 -10.323 4.475 1.00 92.12 177 ALA A C 1
ATOM 1300 O O . ALA A 1 177 ? 8.864 -10.166 4.979 1.00 92.12 177 ALA A O 1
ATOM 1301 N N . LEU A 1 178 ? 11.082 -10.426 5.223 1.00 94.81 178 LEU A N 1
ATOM 1302 C CA . LEU A 1 178 ? 11.071 -10.388 6.689 1.00 94.81 178 LEU A CA 1
ATOM 1303 C C . LEU A 1 178 ? 10.576 -9.040 7.229 1.00 94.81 178 LEU A C 1
ATOM 1305 O O . LEU A 1 178 ? 9.757 -9.008 8.147 1.00 94.81 178 LEU A O 1
ATOM 1309 N N . ASN A 1 179 ? 11.027 -7.929 6.642 1.00 94.38 179 ASN A N 1
ATOM 1310 C CA . ASN A 1 179 ? 10.570 -6.595 7.023 1.00 94.38 179 ASN A CA 1
ATOM 1311 C C . ASN A 1 179 ? 9.066 -6.411 6.769 1.00 94.38 179 ASN A C 1
ATOM 1313 O O . ASN A 1 179 ? 8.353 -5.893 7.625 1.00 94.38 179 ASN A O 1
ATOM 1317 N N . THR A 1 180 ? 8.574 -6.865 5.616 1.00 90.88 180 THR A N 1
ATOM 1318 C CA . THR A 1 180 ? 7.150 -6.777 5.257 1.00 90.88 180 THR A CA 1
ATOM 1319 C C . THR A 1 180 ? 6.294 -7.644 6.176 1.00 90.88 180 THR A C 1
ATOM 1321 O O . THR A 1 180 ? 5.250 -7.202 6.650 1.00 90.88 180 THR A O 1
ATOM 1324 N N . PHE A 1 181 ? 6.767 -8.842 6.519 1.00 91.75 181 PHE A N 1
ATOM 1325 C CA . PHE A 1 181 ? 6.103 -9.707 7.490 1.00 91.75 181 PHE A CA 1
ATOM 1326 C C . PHE A 1 181 ? 6.004 -9.053 8.876 1.00 91.75 181 PHE A C 1
ATOM 1328 O O . PHE A 1 181 ? 4.920 -9.002 9.462 1.00 91.75 181 PHE A O 1
ATOM 1335 N N . ALA A 1 182 ? 7.109 -8.496 9.382 1.00 93.56 182 ALA A N 1
ATOM 1336 C CA . ALA A 1 182 ? 7.123 -7.781 10.656 1.00 93.56 182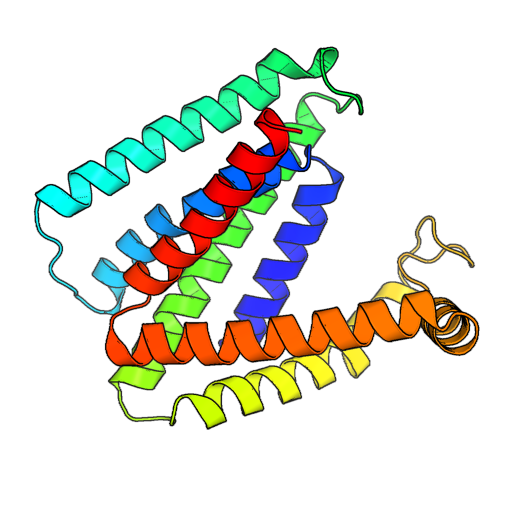 ALA A CA 1
ATOM 1337 C C . ALA A 1 182 ? 6.195 -6.554 10.632 1.00 93.56 182 ALA A C 1
ATOM 1339 O O . ALA A 1 182 ? 5.435 -6.337 11.577 1.00 93.56 182 ALA A O 1
ATOM 1340 N N . TYR A 1 183 ? 6.209 -5.787 9.536 1.00 91.44 183 TYR A N 1
ATOM 1341 C CA . TYR A 1 183 ? 5.303 -4.659 9.332 1.00 91.44 183 TYR A CA 1
ATOM 1342 C C . TYR A 1 183 ? 3.833 -5.099 9.380 1.00 91.44 183 TYR A C 1
ATOM 1344 O O . TYR A 1 183 ? 3.059 -4.493 10.118 1.00 91.44 183 TYR A O 1
ATOM 1352 N N . ASN A 1 184 ? 3.458 -6.178 8.686 1.00 91.81 184 ASN A N 1
ATOM 1353 C CA . ASN A 1 184 ? 2.078 -6.673 8.657 1.00 91.81 184 ASN A CA 1
ATOM 1354 C C . ASN A 1 184 ? 1.604 -7.154 10.037 1.00 91.81 184 ASN A C 1
ATOM 1356 O O . ASN A 1 184 ? 0.492 -6.828 10.451 1.00 91.81 184 ASN A O 1
ATOM 1360 N N . ILE A 1 185 ? 2.454 -7.853 10.801 1.00 92.94 185 ILE A N 1
ATOM 1361 C CA . ILE A 1 185 ? 2.137 -8.234 12.190 1.00 92.94 185 ILE A CA 1
ATOM 1362 C C . ILE A 1 185 ? 1.880 -6.992 13.044 1.00 92.94 185 ILE A C 1
ATOM 1364 O O . ILE A 1 185 ? 0.896 -6.935 13.786 1.00 92.94 185 ILE A O 1
ATOM 1368 N N . CYS A 1 186 ? 2.760 -5.994 12.967 1.00 92.88 186 CYS A N 1
ATOM 1369 C CA . CYS A 1 186 ? 2.603 -4.755 13.719 1.00 92.88 186 CYS A CA 1
ATOM 1370 C C . CYS A 1 186 ? 1.329 -4.009 13.303 1.00 92.88 186 CYS A C 1
ATOM 1372 O O . CYS A 1 186 ? 0.557 -3.603 14.171 1.00 92.88 186 CYS A O 1
ATOM 1374 N N . ALA A 1 187 ? 1.072 -3.880 12.001 1.00 91.38 187 ALA A N 1
ATOM 1375 C CA . ALA A 1 187 ? -0.088 -3.183 11.456 1.00 91.38 187 ALA A CA 1
ATOM 1376 C C . ALA A 1 187 ? -1.405 -3.808 11.935 1.00 91.38 187 ALA A C 1
ATOM 1378 O O . ALA A 1 187 ? -2.252 -3.105 12.488 1.00 91.38 187 ALA A O 1
ATOM 1379 N N . VAL A 1 188 ? -1.552 -5.132 11.831 1.00 92.44 188 VAL A N 1
ATOM 1380 C CA . VAL A 1 188 ? -2.766 -5.830 12.283 1.00 92.44 188 VAL A CA 1
ATOM 1381 C C . VAL A 1 188 ? -2.933 -5.745 13.804 1.00 92.44 188 VAL A C 1
ATOM 1383 O O . VAL A 1 188 ? -4.048 -5.556 14.294 1.00 92.44 188 VAL A O 1
ATOM 1386 N N . ASN A 1 189 ? -1.844 -5.791 14.579 1.00 91.69 189 ASN A N 1
ATOM 1387 C CA . ASN A 1 189 ? -1.913 -5.589 16.030 1.00 91.69 189 ASN A CA 1
ATOM 1388 C C . ASN A 1 189 ? -2.331 -4.160 16.417 1.00 91.69 189 ASN A C 1
ATOM 1390 O O . ASN A 1 189 ? -3.090 -3.986 17.379 1.00 91.69 189 ASN A O 1
ATOM 1394 N N . VAL A 1 190 ? -1.891 -3.142 15.668 1.00 93.62 190 VAL A N 1
ATOM 1395 C CA . VAL A 1 190 ? -2.360 -1.759 15.846 1.00 93.62 190 VAL A CA 1
ATOM 1396 C C . VAL A 1 190 ? -3.840 -1.654 15.496 1.00 93.62 190 VAL A C 1
ATOM 1398 O O . VAL A 1 190 ? -4.594 -1.070 16.272 1.00 93.62 190 VAL A O 1
ATOM 1401 N N . THR A 1 191 ? -4.290 -2.265 14.399 1.00 92.06 191 THR A N 1
ATOM 1402 C CA . THR A 1 191 ? -5.710 -2.278 14.015 1.00 92.06 191 THR A CA 1
ATOM 1403 C C . THR A 1 191 ? -6.568 -2.950 15.093 1.00 92.06 191 THR A C 1
ATOM 1405 O O . THR A 1 191 ? -7.603 -2.413 15.498 1.00 92.06 191 THR A O 1
ATOM 1408 N N . ASN A 1 192 ? -6.106 -4.084 15.630 1.00 91.06 192 ASN A N 1
ATOM 1409 C CA . ASN A 1 192 ? -6.790 -4.804 16.702 1.00 91.06 192 ASN A CA 1
ATOM 1410 C C . ASN A 1 192 ? -6.862 -3.996 18.008 1.00 91.06 192 ASN A C 1
ATOM 1412 O O . ASN A 1 192 ? -7.902 -3.972 18.667 1.00 91.06 192 ASN A O 1
ATOM 1416 N N . SER A 1 193 ? -5.784 -3.308 18.389 1.00 90.38 193 SER A N 1
ATOM 1417 C CA . SER A 1 193 ? -5.733 -2.547 19.646 1.00 90.38 193 SER A CA 1
ATOM 1418 C C . SER A 1 193 ? -6.443 -1.195 19.530 1.00 90.38 193 SER A C 1
ATOM 1420 O O . SER A 1 193 ? -7.194 -0.804 20.421 1.00 90.38 193 SER A O 1
ATOM 1422 N N . ALA A 1 194 ? -6.273 -0.507 18.402 1.00 90.81 194 ALA A N 1
ATOM 1423 C CA . ALA A 1 194 ? -6.745 0.851 18.165 1.00 90.81 194 ALA A CA 1
ATOM 1424 C C . ALA A 1 194 ? -7.847 0.902 17.086 1.00 90.81 194 ALA A C 1
ATOM 1426 O O . ALA A 1 194 ? -9.036 0.822 17.426 1.00 90.81 194 ALA A O 1
ATOM 1427 N N . SER A 1 195 ? -7.483 1.102 15.813 1.00 89.94 195 SER A N 1
ATOM 1428 C CA . SER A 1 195 ? -8.408 1.154 14.667 1.00 89.94 195 SER A CA 1
ATOM 1429 C C . SER A 1 195 ? -7.682 1.138 13.322 1.00 89.94 195 SER A C 1
ATOM 1431 O O . SER A 1 195 ? -6.496 1.464 13.259 1.00 89.94 195 SER A O 1
ATOM 1433 N N . ALA A 1 196 ? -8.425 0.890 12.241 1.00 88.88 196 ALA A N 1
ATOM 1434 C CA . ALA A 1 196 ? -7.979 1.065 10.862 1.00 88.88 196 ALA A CA 1
ATOM 1435 C C . ALA A 1 196 ? -7.489 2.494 10.591 1.00 88.88 196 ALA A C 1
ATOM 1437 O O . ALA A 1 196 ? -6.463 2.693 9.944 1.00 88.88 196 ALA A O 1
ATOM 1438 N N . ILE A 1 197 ? -8.181 3.506 11.133 1.00 89.88 197 ILE A N 1
ATOM 1439 C CA . ILE A 1 197 ? -7.789 4.916 10.981 1.00 89.88 197 ILE A CA 1
ATOM 1440 C C . ILE A 1 197 ? -6.393 5.141 11.578 1.00 89.88 197 ILE A C 1
ATOM 1442 O O . ILE A 1 197 ? -5.536 5.729 10.920 1.00 89.88 197 ILE A O 1
ATOM 1446 N N . HIS A 1 198 ? -6.133 4.634 12.787 1.00 90.44 198 HIS A N 1
ATOM 1447 C CA . HIS A 1 198 ? -4.826 4.777 13.434 1.00 90.44 198 HIS A CA 1
ATOM 1448 C C . HIS A 1 198 ? -3.715 4.084 12.640 1.00 90.44 198 HIS A C 1
ATOM 1450 O O . HIS A 1 198 ? -2.663 4.687 12.431 1.00 90.44 198 HIS A O 1
ATOM 1456 N N . THR A 1 199 ? -3.964 2.876 12.132 1.00 90.62 199 THR A N 1
ATOM 1457 C CA . THR A 1 199 ? -3.014 2.161 11.268 1.00 90.62 199 THR A CA 1
ATOM 1458 C C . THR A 1 199 ? -2.698 2.964 10.003 1.00 90.62 199 THR A C 1
ATOM 1460 O O . THR A 1 199 ? -1.531 3.190 9.695 1.00 90.62 199 THR A O 1
ATOM 1463 N N . THR A 1 200 ? -3.714 3.507 9.323 1.00 90.88 200 THR A N 1
ATOM 1464 C CA . THR A 1 200 ? -3.506 4.338 8.120 1.00 90.88 200 THR A CA 1
ATOM 1465 C C . THR A 1 200 ? -2.790 5.669 8.396 1.00 90.88 200 THR A C 1
ATOM 1467 O O . THR A 1 200 ? -2.043 6.162 7.547 1.00 90.88 200 THR A O 1
ATOM 1470 N N . MET A 1 201 ? -2.954 6.247 9.593 1.00 89.00 201 MET A N 1
ATOM 1471 C CA . MET A 1 201 ? -2.190 7.428 10.020 1.00 89.00 201 MET A CA 1
ATOM 1472 C C . MET A 1 201 ? -0.710 7.097 10.254 1.00 89.00 201 MET A C 1
ATOM 1474 O O . MET A 1 201 ? 0.165 7.850 9.816 1.00 89.00 201 MET A O 1
ATOM 1478 N N . LEU A 1 202 ? -0.418 5.968 10.909 1.00 89.38 202 LEU A N 1
ATOM 1479 C CA . LEU A 1 202 ? 0.959 5.499 11.091 1.00 89.38 202 LEU A CA 1
ATOM 1480 C C . LEU A 1 202 ? 1.621 5.186 9.747 1.00 89.38 202 LEU A C 1
ATOM 1482 O O . LEU A 1 202 ? 2.761 5.593 9.530 1.00 89.38 202 LEU A O 1
ATOM 1486 N N . ASP A 1 203 ? 0.899 4.557 8.816 1.00 85.56 203 ASP A N 1
ATOM 1487 C CA . ASP A 1 203 ? 1.430 4.287 7.476 1.00 85.56 203 ASP A CA 1
ATOM 1488 C C . ASP A 1 203 ? 1.789 5.579 6.728 1.00 85.56 203 ASP A C 1
ATOM 1490 O O . ASP A 1 203 ? 2.837 5.673 6.089 1.00 85.56 203 ASP A O 1
ATOM 1494 N N . SER A 1 204 ? 0.982 6.629 6.889 1.00 84.06 204 SER A N 1
ATOM 1495 C CA . SER A 1 204 ? 1.254 7.938 6.279 1.00 84.06 204 SER A CA 1
ATOM 1496 C C . SER A 1 204 ? 2.468 8.648 6.891 1.00 84.06 204 SER A C 1
ATOM 1498 O O . SER A 1 204 ? 3.116 9.453 6.223 1.00 84.06 204 SER A O 1
ATOM 1500 N N . THR A 1 205 ? 2.836 8.321 8.134 1.00 84.94 205 THR A N 1
ATOM 1501 C CA . THR A 1 205 ? 4.045 8.867 8.775 1.00 84.94 205 THR A CA 1
ATOM 1502 C C . THR A 1 205 ? 5.317 8.362 8.091 1.00 84.94 205 THR A C 1
ATOM 1504 O O . THR A 1 205 ? 6.290 9.108 7.981 1.00 84.94 205 THR A O 1
ATOM 1507 N N . ARG A 1 206 ? 5.305 7.138 7.537 1.00 82.75 206 ARG A N 1
ATOM 1508 C CA . ARG A 1 206 ? 6.430 6.600 6.751 1.00 82.75 206 ARG A CA 1
ATOM 1509 C C . ARG A 1 206 ? 6.784 7.514 5.576 1.00 82.75 206 ARG A C 1
ATOM 1511 O O . ARG A 1 206 ? 7.960 7.779 5.354 1.00 82.75 206 ARG A O 1
ATOM 1518 N N . THR A 1 207 ? 5.785 8.022 4.851 1.00 80.81 207 THR A N 1
ATOM 1519 C CA . THR A 1 207 ? 6.002 8.934 3.716 1.00 80.81 207 THR A CA 1
ATOM 1520 C C . THR A 1 207 ? 6.719 10.213 4.145 1.00 80.81 207 THR A C 1
ATOM 1522 O O . THR A 1 207 ? 7.616 10.676 3.445 1.00 80.81 207 THR A O 1
ATOM 1525 N N . ILE A 1 208 ? 6.369 10.763 5.312 1.00 79.81 208 ILE A N 1
ATOM 1526 C CA . ILE A 1 208 ? 7.002 11.978 5.844 1.00 79.81 208 ILE A CA 1
ATOM 1527 C C . ILE A 1 208 ? 8.485 11.727 6.123 1.00 79.81 208 ILE A C 1
ATOM 1529 O O . ILE A 1 208 ? 9.320 12.550 5.761 1.00 79.81 208 ILE A O 1
ATOM 1533 N N . LEU A 1 209 ? 8.822 10.583 6.726 1.00 82.44 209 LEU A N 1
ATOM 1534 C CA . LEU A 1 209 ? 10.212 10.226 7.018 1.00 82.44 209 LEU A CA 1
ATOM 1535 C C . LEU A 1 209 ? 11.042 10.075 5.740 1.00 82.44 209 LEU A C 1
ATOM 1537 O O . LEU A 1 209 ? 12.139 10.621 5.666 1.00 82.44 209 LEU A O 1
ATOM 1541 N N . ILE A 1 210 ? 10.503 9.396 4.722 1.00 82.81 210 ILE A N 1
ATOM 1542 C CA . ILE A 1 210 ? 11.188 9.243 3.429 1.00 82.81 210 ILE A CA 1
ATOM 1543 C C . ILE A 1 210 ? 11.418 10.611 2.787 1.00 82.81 210 ILE A C 1
ATOM 1545 O O . ILE A 1 210 ? 12.510 10.889 2.297 1.00 82.81 210 ILE A O 1
ATOM 1549 N N . TRP A 1 211 ? 10.411 11.483 2.829 1.00 78.62 211 TRP A N 1
ATOM 1550 C CA . TRP A 1 211 ? 10.524 12.825 2.277 1.00 78.62 211 TRP A CA 1
ATOM 1551 C C . TRP A 1 211 ? 11.574 13.667 3.010 1.00 78.62 211 TRP A C 1
ATOM 1553 O O . TRP A 1 211 ? 12.411 14.283 2.362 1.00 78.62 211 TRP A O 1
ATOM 1563 N N . LEU A 1 212 ? 11.589 13.644 4.347 1.00 82.00 212 LEU A N 1
ATOM 1564 C CA . LEU A 1 212 ? 12.600 14.348 5.139 1.00 82.00 212 LEU A CA 1
ATOM 1565 C C . LEU A 1 212 ? 14.014 13.868 4.799 1.00 82.00 212 LEU A C 1
ATOM 1567 O O . LEU A 1 212 ? 14.892 14.691 4.559 1.00 82.00 212 LEU A O 1
ATOM 1571 N N . CYS A 1 213 ? 14.231 12.554 4.717 1.00 82.56 213 CYS A N 1
ATOM 1572 C CA . CYS A 1 213 ? 15.521 12.007 4.299 1.00 82.56 213 CYS A CA 1
ATOM 1573 C C . CYS A 1 213 ? 15.893 12.438 2.874 1.00 82.56 213 CYS A C 1
ATOM 1575 O O . CYS A 1 213 ? 17.031 12.830 2.652 1.00 82.56 213 CYS A O 1
ATOM 1577 N N . SER A 1 214 ? 14.938 12.429 1.938 1.00 76.88 214 SER A N 1
ATOM 1578 C CA . SER A 1 214 ? 15.153 12.841 0.543 1.00 76.88 214 SER A CA 1
ATOM 1579 C C . SER A 1 214 ? 15.440 14.334 0.364 1.00 76.88 214 SER A C 1
ATOM 1581 O O . SER A 1 214 ? 15.898 14.721 -0.704 1.00 76.88 214 SER A O 1
ATOM 1583 N N . VAL A 1 215 ? 15.098 15.178 1.339 1.00 78.81 215 VAL A N 1
ATOM 1584 C CA . VAL A 1 215 ? 15.418 16.615 1.316 1.00 78.81 215 VAL A CA 1
ATOM 1585 C C . VAL A 1 215 ? 16.778 16.888 1.962 1.00 78.81 215 VAL A C 1
ATOM 1587 O O . VAL A 1 215 ? 17.442 17.855 1.603 1.00 78.81 215 VAL A O 1
ATOM 1590 N N . ILE A 1 216 ? 17.171 16.070 2.943 1.00 86.88 216 ILE A N 1
ATOM 1591 C CA . ILE A 1 216 ? 18.430 16.226 3.683 1.00 86.88 216 ILE A CA 1
ATOM 1592 C C . ILE A 1 216 ? 19.622 15.642 2.910 1.00 86.88 216 ILE A C 1
ATOM 1594 O O . ILE A 1 216 ? 20.715 16.204 2.997 1.00 86.88 216 ILE A O 1
ATOM 1598 N N . MET A 1 217 ? 19.429 14.511 2.223 1.00 71.62 217 MET A N 1
ATOM 1599 C CA . MET A 1 217 ? 20.439 13.857 1.377 1.00 71.62 217 MET A CA 1
ATOM 1600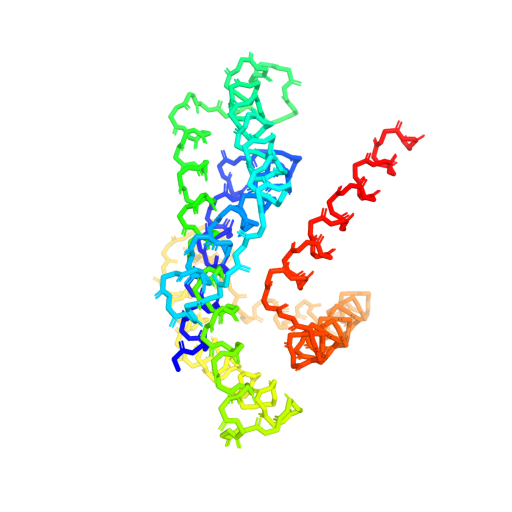 C C . MET A 1 217 ? 20.405 14.409 -0.043 1.00 71.62 217 MET A C 1
ATOM 1602 O O . MET A 1 217 ? 21.506 14.637 -0.588 1.00 71.62 217 MET A O 1
#

Sequence (217 aa):
MSVCFDLVGTSFQAVGLVYTPVSVFQMLKGSIIVFSAALSVIFLKRKMYRNHWGGVIICVIALSLVGSSSIFSRDSQAVSFSAGEVITGICFIIGSQVVCASQYVVEEFLLKGGAVPPLALVGIEGIWGLLVMACIVLPVMQHVPGKDVGGVFENASDAFAMMGDSKMVLGGVLGYALNTFAYNICAVNVTNSASAIHTTMLDSTRTILIWLCSVIM

Secondary structure (DSSP, 8-state):
-HHHHHHHHHHHHHHHHHTS-HHHHHHHGGGHHHHHHHHHHHHS-----HHHHHHHHHHHHHHHHHHHHHHHSSTTSSS---HHHHHHHHHHHHHHHHHHHHHHHHHHHHHHTTSS-HHHHHHHHHHHHHHHIIIIIHHHHTTSB-SSTTSBS--HHHHHHHHHH-HHHHHHHHHHHHHHHHHHHHHHHHHHHS-HHHHHHHHHHHHHHHHHHHHH-

Organism: Perkinsus marinus (strain ATCC 50983 / TXsc) (NCBI:txid423536)